Protein AF-A0A962T681-F1 (afdb_monomer_lite)

pLDDT: mean 79.04, std 15.55, range [34.88, 96.62]

Secondary structure (DSSP, 8-state):
------HHHHHHHHHHHH---HHHHHHHHT--HHHHHHHHTTSSPPPHHHHHHHHHHHHHHHH-TT-GGG---S--TT---TT---S-GGGS-----PPPSSPPPPHHHHHHTT-S--S-HHHHHHHHHHHT-SPPP---SPPSS-----S--HHHHSS--TTPPPHHHHHHHHHHH-TTS--EEEETT-TTTHHHHHHHHHT-EEEE--S-HHHHHHHHHHH----HHHHHHHHHHHHHHTHHHHHHHH----TTT---

Foldseek 3Di:
DDDPQALLRLLVVLCVLEVDDLCVVCVLLLHDSVVSVCCVVVVDGDFPSSSVSSVVSSVVCVVPSYDCVPSPRPDSLLAPPPPDDDDPLPPPPQDADDDDPDDDPDLQVCLVVVNQDPDPVPVVVVVVCVVAVDAAQFDPDDDPGQQDDDCDGPLNVVDDFPPDDALNSLLVVCCRGRVVLEDEAEDQDCQQQSNVVSCVSSVYHYDYHHDDSVSVNNNCVSNDDDDPSVVVNVVVNVCVVCVVVCCVPPDDADPPPRHD

Structure (mmCIF, N/CA/C/O backbone):
data_AF-A0A962T681-F1
#
_entry.id   AF-A0A962T681-F1
#
loop_
_atom_site.group_PDB
_atom_site.id
_atom_site.type_symbol
_atom_site.label_atom_id
_atom_site.label_alt_id
_atom_site.label_comp_id
_atom_site.label_asym_id
_atom_site.label_entity_id
_atom_site.label_seq_id
_atom_site.pdbx_PDB_ins_code
_atom_site.Cartn_x
_atom_site.Cartn_y
_atom_site.Cartn_z
_atom_site.occupancy
_atom_site.B_iso_or_equiv
_atom_site.auth_seq_id
_atom_site.auth_comp_id
_atom_site.auth_asym_id
_atom_site.auth_atom_id
_atom_site.pdbx_PDB_model_num
ATOM 1 N N . MET A 1 1 ? 11.492 30.199 -35.308 1.00 34.88 1 MET A N 1
ATOM 2 C CA . MET A 1 1 ? 12.082 30.360 -33.963 1.00 34.88 1 MET A CA 1
ATOM 3 C C . MET A 1 1 ? 11.037 29.884 -32.972 1.00 34.88 1 MET A C 1
ATOM 5 O O . MET A 1 1 ? 10.048 30.580 -32.798 1.00 34.88 1 MET A O 1
ATOM 9 N N . SER A 1 2 ? 11.166 28.664 -32.451 1.00 42.50 2 SER A N 1
ATOM 10 C CA . SER A 1 2 ? 10.231 28.121 -31.460 1.00 42.50 2 SER A CA 1
ATOM 11 C C . SER A 1 2 ? 10.386 28.904 -30.157 1.00 42.50 2 SER A C 1
ATOM 13 O O . SER A 1 2 ? 11.462 28.880 -29.560 1.00 42.50 2 SER A O 1
ATOM 15 N N . GLU A 1 3 ? 9.351 29.631 -29.738 1.00 51.19 3 GLU A N 1
ATOM 16 C CA . GLU A 1 3 ? 9.292 30.196 -28.388 1.00 51.19 3 GLU A CA 1
ATOM 17 C C . GLU A 1 3 ? 9.485 29.059 -27.375 1.00 51.19 3 GLU A C 1
ATOM 19 O O . GLU A 1 3 ? 8.751 28.070 -27.393 1.00 51.19 3 GLU A O 1
ATOM 24 N N . ILE A 1 4 ? 10.496 29.172 -26.510 1.00 55.56 4 ILE A N 1
ATOM 25 C CA . ILE A 1 4 ? 10.676 28.246 -25.390 1.00 55.56 4 ILE A CA 1
ATOM 26 C C . ILE A 1 4 ? 9.597 28.602 -24.368 1.00 55.56 4 ILE A C 1
ATOM 28 O O . ILE A 1 4 ? 9.756 29.528 -23.573 1.00 55.56 4 ILE A O 1
ATOM 32 N N . PHE A 1 5 ? 8.463 27.909 -24.427 1.00 71.44 5 PHE A N 1
ATOM 33 C CA . PHE A 1 5 ? 7.401 28.094 -23.448 1.00 71.44 5 PHE A CA 1
ATOM 34 C C . PHE A 1 5 ? 7.812 27.471 -22.112 1.00 71.44 5 PHE A C 1
ATOM 36 O O . PHE A 1 5 ? 8.221 26.314 -22.044 1.00 71.44 5 PHE A O 1
ATOM 43 N N . THR A 1 6 ? 7.692 28.236 -21.028 1.00 88.75 6 THR A N 1
ATOM 44 C CA . THR A 1 6 ? 7.867 27.699 -19.675 1.00 88.75 6 THR A CA 1
ATOM 45 C C . THR A 1 6 ? 6.706 26.753 -19.332 1.00 88.75 6 THR A C 1
ATOM 47 O O . THR A 1 6 ? 5.598 26.937 -19.851 1.00 88.75 6 THR A O 1
ATOM 50 N N . PRO A 1 7 ? 6.888 25.776 -18.420 1.00 88.12 7 PRO A N 1
ATOM 51 C CA . PRO A 1 7 ? 5.802 24.881 -18.011 1.00 88.12 7 PRO A CA 1
ATOM 52 C C . PRO A 1 7 ? 4.562 25.629 -17.491 1.00 88.12 7 PRO A C 1
ATOM 54 O O . PRO A 1 7 ? 3.433 25.259 -17.804 1.00 88.12 7 PRO A O 1
ATOM 57 N N . SER A 1 8 ? 4.762 26.734 -16.763 1.00 91.44 8 SER A N 1
ATOM 58 C CA . SER A 1 8 ? 3.689 27.639 -16.315 1.00 91.44 8 SER A CA 1
ATOM 59 C C . SER A 1 8 ? 2.887 28.224 -17.489 1.00 91.44 8 SER A C 1
ATOM 61 O O . SER A 1 8 ? 1.649 28.210 -17.479 1.00 91.44 8 SER A O 1
ATOM 63 N N . ALA A 1 9 ? 3.578 28.696 -18.533 1.00 90.19 9 ALA A N 1
ATOM 64 C CA . ALA A 1 9 ? 2.937 29.273 -19.708 1.00 90.19 9 ALA A CA 1
ATOM 65 C C . ALA A 1 9 ? 2.166 28.214 -20.514 1.00 90.19 9 ALA A C 1
ATOM 67 O O . ALA A 1 9 ? 1.035 28.474 -20.929 1.00 90.19 9 ALA A O 1
ATOM 68 N N . MET A 1 10 ? 2.725 27.007 -20.663 1.00 92.00 10 MET A N 1
ATOM 69 C CA . MET A 1 10 ? 2.043 25.876 -21.306 1.00 92.00 10 MET A CA 1
ATOM 70 C C . MET A 1 10 ? 0.755 25.496 -20.564 1.00 92.00 10 MET A C 1
ATOM 72 O O . MET A 1 10 ? -0.299 25.411 -21.188 1.00 92.00 10 MET A O 1
ATOM 76 N N . LEU A 1 11 ? 0.801 25.347 -19.233 1.00 91.44 11 LEU A N 1
ATOM 77 C CA . LEU A 1 11 ? -0.378 25.040 -18.405 1.00 91.44 11 LEU A CA 1
ATOM 78 C C . LEU A 1 11 ? -1.481 26.098 -18.559 1.00 91.44 11 LEU A C 1
ATOM 80 O O . LEU A 1 11 ? -2.653 25.767 -18.754 1.00 91.44 11 LEU A O 1
ATOM 84 N N . THR A 1 12 ? -1.096 27.376 -18.533 1.00 89.62 12 THR A N 1
ATOM 85 C CA . THR A 1 12 ? -2.030 28.499 -18.695 1.00 89.62 12 THR A CA 1
ATOM 86 C C . THR A 1 12 ? -2.692 28.475 -20.074 1.00 89.62 12 THR A C 1
ATOM 88 O O . THR A 1 12 ? -3.910 28.636 -20.179 1.00 89.62 12 THR A O 1
ATOM 91 N N . GLN A 1 13 ? -1.922 28.210 -21.134 1.00 88.88 13 GLN A N 1
ATOM 92 C CA . GLN A 1 13 ? -2.461 28.099 -22.489 1.00 88.88 13 GLN A CA 1
ATOM 93 C C . GLN A 1 13 ? -3.355 26.873 -22.683 1.00 88.88 13 GLN A C 1
ATOM 95 O O . GLN A 1 13 ? -4.405 26.997 -23.317 1.00 88.88 13 GLN A O 1
ATOM 100 N N . ILE A 1 14 ? -2.985 25.718 -22.119 1.00 87.69 14 ILE A N 1
ATOM 101 C CA . ILE A 1 14 ? -3.822 24.512 -22.135 1.00 87.69 14 ILE A CA 1
ATOM 102 C C . ILE A 1 14 ? -5.196 24.854 -21.561 1.00 87.69 14 ILE A C 1
ATOM 104 O O . ILE A 1 14 ? -6.208 24.621 -22.21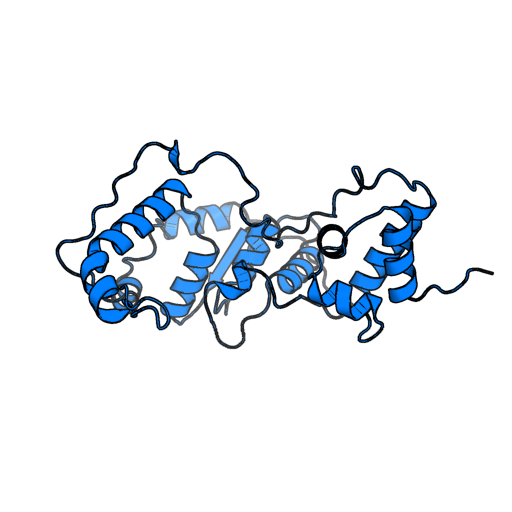9 1.00 87.69 14 ILE A O 1
ATOM 108 N N . ARG A 1 15 ? -5.268 25.478 -20.379 1.00 87.75 15 ARG A N 1
ATOM 109 C CA . ARG A 1 15 ? -6.556 25.839 -19.760 1.00 87.75 15 ARG A CA 1
ATOM 110 C C . ARG A 1 15 ? -7.331 26.883 -20.541 1.00 87.75 15 ARG A C 1
ATOM 112 O O . ARG A 1 15 ? -8.539 26.735 -20.683 1.00 87.75 15 ARG A O 1
ATOM 119 N N . ALA A 1 16 ? -6.658 27.909 -21.059 1.00 85.44 16 ALA A N 1
ATOM 120 C CA . ALA A 1 16 ? -7.309 28.953 -21.845 1.00 85.44 16 ALA A CA 1
ATOM 121 C C . ALA A 1 16 ? -7.971 28.391 -23.114 1.00 85.44 16 ALA A C 1
ATOM 123 O O . ALA A 1 16 ? -9.067 28.810 -23.475 1.00 85.44 16 ALA A O 1
ATOM 124 N N . ARG A 1 17 ? -7.332 27.414 -23.770 1.00 82.88 17 ARG A N 1
ATOM 125 C CA . ARG A 1 17 ? -7.843 26.789 -24.999 1.00 82.88 17 ARG A CA 1
ATOM 126 C C . ARG A 1 17 ? -8.920 25.738 -24.741 1.00 82.88 17 ARG A C 1
ATOM 128 O O . ARG A 1 17 ? -9.811 25.571 -25.563 1.00 82.88 17 ARG A O 1
ATOM 135 N N . THR A 1 18 ? -8.842 25.041 -23.612 1.00 79.25 18 THR A N 1
ATOM 136 C CA . THR A 1 18 ? -9.669 23.855 -23.326 1.00 79.25 18 THR A CA 1
ATOM 137 C C . THR A 1 18 ? -10.816 24.137 -22.359 1.00 79.25 18 THR A C 1
ATOM 139 O O . THR A 1 18 ? -11.743 23.340 -22.252 1.00 79.25 18 THR A O 1
ATOM 142 N N . GLY A 1 19 ? -10.754 25.254 -21.629 1.00 78.62 19 GLY A N 1
ATOM 143 C CA . GLY A 1 19 ? -11.704 25.606 -20.575 1.00 78.62 19 GLY A CA 1
ATOM 144 C C . GLY A 1 19 ? -11.565 24.771 -19.297 1.00 78.62 19 GLY A C 1
ATOM 145 O O . GLY A 1 19 ? -12.413 24.878 -18.412 1.00 78.62 19 GLY A O 1
ATOM 146 N N . LEU A 1 20 ? -10.526 23.937 -19.167 1.00 78.38 20 LEU A N 1
ATOM 147 C CA . LEU A 1 20 ? -10.371 23.058 -18.008 1.00 78.38 20 LEU A CA 1
ATOM 148 C C . LEU A 1 20 ? -10.148 23.834 -16.700 1.00 78.38 20 LEU A C 1
ATOM 150 O O . LEU A 1 20 ? -9.340 24.765 -16.602 1.00 78.38 20 LEU A O 1
ATOM 154 N N . ALA A 1 21 ? -10.816 23.375 -15.641 1.00 82.12 21 ALA A N 1
ATOM 155 C CA . ALA A 1 21 ? -10.477 23.749 -14.273 1.00 82.12 21 ALA A CA 1
ATOM 156 C C . ALA A 1 21 ? -9.125 23.135 -13.865 1.00 82.12 21 ALA A C 1
ATOM 158 O O . ALA A 1 21 ? -8.757 22.062 -14.344 1.00 82.12 21 ALA A O 1
ATOM 159 N N . GLN A 1 22 ? -8.416 23.761 -12.918 1.00 80.69 22 GLN A N 1
ATOM 160 C CA . GLN A 1 22 ? -7.135 23.242 -12.406 1.00 80.69 22 GLN A CA 1
ATOM 161 C C . GLN A 1 22 ? -7.247 21.802 -11.891 1.00 80.69 22 GLN A C 1
ATOM 163 O O . GLN A 1 22 ? -6.324 21.021 -12.069 1.00 80.69 22 GLN A O 1
ATOM 168 N N . ALA A 1 23 ? -8.380 21.432 -11.284 1.00 70.19 23 ALA A N 1
ATOM 169 C CA . ALA A 1 23 ? -8.614 20.070 -10.806 1.00 70.19 23 ALA A CA 1
ATOM 170 C C . ALA A 1 23 ? -8.686 19.047 -11.953 1.00 70.19 23 ALA A C 1
ATOM 172 O O . ALA A 1 23 ? -8.110 17.968 -11.851 1.00 70.19 23 ALA A O 1
ATOM 173 N N . ALA A 1 24 ? -9.340 19.400 -13.062 1.00 68.44 24 ALA A N 1
ATOM 174 C CA . ALA A 1 24 ? -9.430 18.536 -14.236 1.00 68.44 24 ALA A CA 1
ATOM 175 C C . ALA A 1 24 ? -8.085 18.443 -14.977 1.00 68.44 24 ALA A C 1
ATOM 177 O O . ALA A 1 24 ? -7.715 17.376 -15.453 1.00 68.44 24 ALA A O 1
ATOM 178 N N . LEU A 1 25 ? -7.315 19.534 -15.009 1.00 78.12 25 LEU A N 1
ATOM 179 C CA . LEU A 1 25 ? -5.950 19.523 -15.535 1.00 78.12 25 LEU A CA 1
ATOM 180 C C . LEU A 1 25 ? -4.999 18.692 -14.660 1.00 78.12 25 LEU A C 1
ATOM 182 O O . LEU A 1 25 ? -4.180 17.941 -15.178 1.00 78.12 25 LEU A O 1
ATOM 186 N N . ALA A 1 26 ? -5.138 18.792 -13.336 1.00 74.56 26 ALA A N 1
ATOM 187 C CA . ALA A 1 26 ? -4.394 17.972 -12.383 1.00 74.56 26 ALA A CA 1
ATOM 188 C C . ALA A 1 26 ? -4.663 16.486 -12.619 1.00 74.56 26 ALA A C 1
ATOM 190 O O . ALA A 1 26 ? -3.727 15.694 -12.677 1.00 74.56 26 ALA A O 1
ATOM 191 N N . TRP A 1 27 ? -5.932 16.133 -12.833 1.00 61.44 27 TRP A N 1
ATOM 192 C CA . TRP A 1 27 ? -6.335 14.786 -13.217 1.00 61.44 27 TRP A CA 1
ATOM 193 C C . TRP A 1 27 ? -5.691 14.349 -14.539 1.00 61.44 27 TRP A C 1
ATOM 195 O O . TRP A 1 27 ? -5.030 13.318 -14.579 1.00 61.44 27 TRP A O 1
ATOM 205 N N . ALA A 1 28 ? -5.777 15.171 -15.586 1.00 68.44 28 ALA A N 1
ATOM 206 C CA . ALA A 1 28 ? -5.235 14.830 -16.901 1.00 68.44 28 ALA A CA 1
ATOM 207 C C . ALA A 1 28 ? -3.700 14.653 -16.913 1.00 68.44 28 ALA A C 1
ATOM 209 O O . ALA A 1 28 ? -3.178 13.869 -17.703 1.00 68.44 28 ALA A O 1
ATOM 210 N N . LEU A 1 29 ? -2.975 15.353 -16.033 1.00 74.31 29 LEU A N 1
ATOM 211 C CA . LEU A 1 29 ? -1.512 15.267 -15.903 1.00 74.31 29 LEU A CA 1
ATOM 212 C C . LEU A 1 29 ? -1.037 14.271 -14.826 1.00 74.31 29 LEU A C 1
ATOM 214 O O . LEU A 1 29 ? 0.170 14.081 -14.651 1.00 74.31 29 LEU A O 1
ATOM 218 N N . GLY A 1 30 ? -1.951 13.627 -14.091 1.00 63.66 30 GLY A N 1
ATOM 219 C CA . GLY A 1 30 ? -1.603 12.744 -12.972 1.00 63.66 30 GLY A CA 1
ATOM 220 C C . GLY A 1 30 ? -0.861 13.478 -11.847 1.00 63.66 30 GLY A C 1
ATOM 221 O O . GLY A 1 30 ? 0.085 12.950 -11.263 1.00 63.66 30 GLY A O 1
ATOM 222 N N . ALA A 1 31 ? -1.250 14.723 -11.574 1.00 73.44 31 ALA A N 1
ATOM 223 C CA . ALA A 1 31 ? -0.669 15.586 -10.551 1.00 73.44 31 ALA A CA 1
ATOM 224 C C . ALA A 1 31 ? -1.714 15.972 -9.492 1.00 73.44 31 ALA A C 1
ATOM 226 O O . ALA A 1 31 ? -2.920 15.823 -9.680 1.00 73.44 31 ALA A O 1
ATOM 227 N N . SER A 1 32 ? -1.263 16.505 -8.352 1.00 72.62 32 SER A N 1
ATOM 228 C CA . SER A 1 32 ? -2.188 17.057 -7.355 1.00 72.62 32 SER A CA 1
ATOM 229 C C . SER A 1 32 ? -2.685 18.445 -7.775 1.00 72.62 32 SER A C 1
ATOM 231 O O . SER A 1 32 ? -1.951 19.208 -8.408 1.00 72.62 32 SER A O 1
ATOM 233 N N . PHE A 1 33 ? -3.896 18.821 -7.352 1.00 73.62 33 PHE A N 1
ATOM 234 C CA . PHE A 1 33 ? -4.418 20.184 -7.534 1.00 73.62 33 PHE A CA 1
ATOM 235 C C . PHE A 1 33 ? -3.434 21.253 -7.023 1.00 73.62 33 PHE A C 1
ATOM 237 O O . PHE A 1 33 ? -3.195 22.265 -7.681 1.00 73.62 33 PHE A O 1
ATOM 244 N N . VAL A 1 34 ? -2.815 20.997 -5.865 1.00 70.50 34 VAL A N 1
ATOM 245 C CA . VAL A 1 34 ? -1.833 21.901 -5.251 1.00 70.50 34 VAL A CA 1
ATOM 246 C C . VAL A 1 34 ? -0.592 22.049 -6.132 1.00 70.50 34 VAL A C 1
ATOM 248 O O . VAL A 1 34 ? -0.070 23.156 -6.254 1.00 70.50 34 VAL A O 1
ATOM 251 N N . SER A 1 35 ? -0.136 20.965 -6.766 1.00 79.62 35 SER A N 1
ATOM 252 C CA . SER A 1 35 ? 0.995 20.985 -7.699 1.00 79.62 35 SER A CA 1
ATOM 253 C C . SER A 1 35 ? 0.690 21.870 -8.907 1.00 79.62 35 SER A C 1
ATOM 255 O O . SER A 1 35 ? 1.434 22.816 -9.144 1.00 79.62 35 SER A O 1
ATOM 257 N N . ILE A 1 36 ? -0.448 21.659 -9.584 1.00 84.81 36 ILE A N 1
ATOM 258 C CA . ILE A 1 36 ? -0.881 22.497 -10.720 1.00 84.81 36 ILE A CA 1
ATOM 259 C C . ILE A 1 36 ? -0.974 23.972 -10.320 1.00 84.81 36 ILE A C 1
ATOM 261 O O . ILE A 1 36 ? -0.430 24.835 -11.001 1.00 84.81 36 ILE A O 1
ATOM 265 N N . SER A 1 37 ? -1.593 24.270 -9.174 1.00 84.38 37 SER A N 1
ATOM 266 C CA . SER A 1 37 ? -1.725 25.642 -8.671 1.00 84.38 37 SER A CA 1
ATOM 267 C C . SER A 1 37 ? -0.373 26.321 -8.405 1.00 84.38 37 SER A C 1
ATOM 269 O O . SER A 1 37 ? -0.237 27.536 -8.567 1.00 84.38 37 SER A O 1
ATOM 271 N N . ARG A 1 38 ? 0.641 25.571 -7.960 1.00 80.25 38 ARG A N 1
ATOM 272 C CA . ARG A 1 38 ? 1.993 26.104 -7.726 1.00 80.25 38 ARG A CA 1
ATOM 273 C C . ARG A 1 38 ? 2.779 26.266 -9.028 1.00 80.25 38 ARG A C 1
ATOM 275 O O . ARG A 1 38 ? 3.465 27.276 -9.163 1.00 80.25 38 ARG A O 1
ATOM 282 N N . TRP A 1 39 ? 2.642 25.326 -9.964 1.00 91.81 39 TRP A N 1
ATOM 283 C CA . TRP A 1 39 ? 3.289 25.368 -11.279 1.00 91.81 39 TRP A CA 1
ATOM 284 C C . TRP A 1 39 ? 2.744 26.500 -12.150 1.00 91.81 39 TRP A C 1
ATOM 286 O O . TRP A 1 39 ? 3.523 27.258 -12.716 1.00 91.81 39 TRP A O 1
ATOM 296 N N . GLU A 1 40 ? 1.423 26.695 -12.199 1.00 89.44 40 GLU A N 1
ATOM 297 C CA . GLU A 1 40 ? 0.817 27.814 -12.938 1.00 89.44 40 GLU A CA 1
ATOM 298 C C . GLU A 1 40 ? 1.299 29.168 -12.416 1.00 89.44 40 GLU A C 1
ATOM 300 O O . GLU A 1 40 ? 1.579 30.066 -13.203 1.00 89.44 40 GLU A O 1
ATOM 305 N N . ARG A 1 41 ? 1.474 29.303 -11.097 1.00 86.25 41 ARG A N 1
ATOM 306 C CA . ARG A 1 41 ? 2.004 30.525 -10.474 1.00 86.25 41 ARG A CA 1
ATOM 307 C C . ARG A 1 41 ? 3.524 30.683 -10.594 1.00 86.25 41 ARG A C 1
ATOM 309 O O . ARG A 1 41 ? 4.044 31.679 -10.103 1.00 86.25 41 ARG A O 1
ATOM 316 N N . GLY A 1 42 ? 4.232 29.709 -11.170 1.00 85.06 42 GLY A N 1
ATOM 317 C CA . GLY A 1 42 ? 5.694 29.728 -11.286 1.00 85.06 42 GLY A CA 1
ATOM 318 C C . GLY A 1 42 ? 6.427 29.695 -9.940 1.00 85.06 42 GLY A C 1
ATOM 319 O O . GLY A 1 42 ? 7.564 30.138 -9.850 1.00 85.06 42 GLY A O 1
ATOM 320 N N . VAL A 1 43 ? 5.777 29.213 -8.873 1.00 80.81 43 VAL A N 1
ATOM 321 C CA . VAL A 1 43 ? 6.371 29.154 -7.520 1.00 80.81 43 VAL A CA 1
ATOM 322 C C . VAL A 1 43 ? 7.380 28.010 -7.408 1.00 80.81 43 VAL A C 1
ATOM 324 O O . VAL A 1 43 ? 8.326 28.082 -6.631 1.00 80.81 43 VAL A O 1
ATOM 327 N N . ILE A 1 44 ? 7.145 26.929 -8.148 1.00 80.88 44 ILE A N 1
ATOM 328 C CA . ILE A 1 44 ? 8.018 25.762 -8.236 1.00 80.88 44 ILE A CA 1
ATOM 329 C C . ILE A 1 44 ? 7.921 25.202 -9.651 1.00 80.88 44 ILE A C 1
ATOM 331 O O . ILE A 1 44 ? 6.836 25.229 -10.236 1.00 80.88 44 ILE A O 1
ATOM 335 N N . ASP A 1 45 ? 9.018 24.663 -10.170 1.00 81.44 45 ASP A N 1
ATOM 336 C CA . ASP A 1 45 ? 9.003 23.984 -11.462 1.00 81.44 45 ASP A CA 1
ATOM 337 C C . ASP A 1 45 ? 8.571 22.511 -11.317 1.00 81.44 45 ASP A C 1
ATOM 339 O O . ASP A 1 45 ? 8.875 21.863 -10.307 1.00 81.44 45 ASP A O 1
ATOM 343 N N . PRO A 1 46 ? 7.837 21.951 -12.298 1.00 84.00 46 PRO A N 1
ATOM 344 C CA . PRO A 1 46 ? 7.543 20.521 -12.341 1.00 84.00 46 PRO A CA 1
ATOM 345 C C . PRO A 1 46 ? 8.823 19.691 -12.526 1.00 84.00 46 PRO A C 1
ATOM 347 O O . PRO A 1 46 ? 9.818 20.183 -13.058 1.00 84.00 46 PRO A O 1
ATOM 350 N N . SER A 1 47 ? 8.787 18.409 -12.147 1.00 78.38 47 SER A N 1
ATOM 351 C CA . SER A 1 47 ? 9.878 17.471 -12.451 1.00 78.38 47 SER A CA 1
ATOM 352 C C . SER A 1 47 ? 10.027 17.255 -13.965 1.00 78.38 47 SER A C 1
ATOM 354 O O . SER A 1 47 ? 9.052 17.465 -14.687 1.00 78.38 47 SER A O 1
ATOM 356 N N . PRO A 1 48 ? 11.188 16.795 -14.474 1.00 77.19 48 PRO A N 1
ATOM 357 C CA . PRO A 1 48 ? 11.403 16.597 -15.914 1.00 77.19 48 PRO A CA 1
ATOM 358 C C . PRO A 1 48 ? 10.316 15.750 -16.593 1.00 77.19 48 PRO A C 1
ATOM 360 O O . PRO A 1 48 ? 9.810 16.112 -17.650 1.00 77.19 48 PRO A O 1
ATOM 363 N N . ILE A 1 49 ? 9.866 14.681 -15.927 1.00 67.81 49 ILE A N 1
ATOM 364 C CA . ILE A 1 49 ? 8.767 13.822 -16.398 1.00 67.81 49 ILE A CA 1
ATOM 365 C C . ILE A 1 49 ? 7.454 14.611 -16.511 1.00 67.81 49 ILE A C 1
ATOM 367 O O . ILE A 1 49 ? 6.708 14.469 -17.477 1.00 67.81 49 ILE A O 1
ATOM 371 N N . GLN A 1 50 ? 7.154 15.454 -15.522 1.00 79.62 50 GLN A N 1
ATOM 372 C CA . GLN A 1 50 ? 5.956 16.292 -15.535 1.00 79.62 50 GLN A CA 1
ATOM 373 C C . GLN A 1 50 ? 6.050 17.405 -16.583 1.00 79.62 50 GLN A C 1
ATOM 375 O O .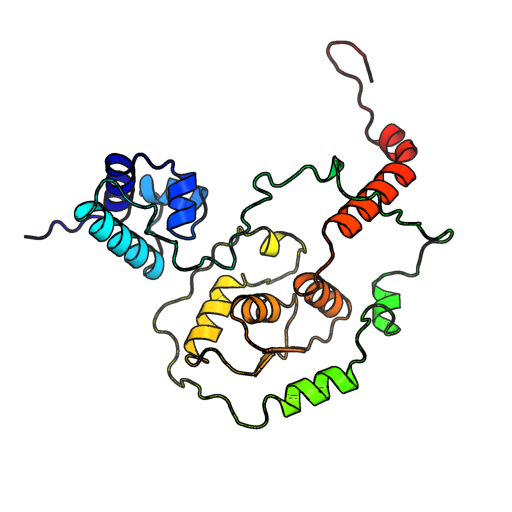 GLN A 1 50 ? 5.051 17.709 -17.226 1.00 79.62 50 GLN A O 1
ATOM 380 N N . GLN A 1 51 ? 7.236 17.973 -16.809 1.00 83.75 51 GLN A N 1
ATOM 381 C CA . GLN A 1 51 ? 7.463 18.938 -17.886 1.00 83.75 51 GLN A CA 1
ATOM 382 C C . GLN A 1 51 ? 7.196 18.308 -19.256 1.00 83.75 51 GLN A C 1
ATOM 384 O O . GLN A 1 51 ? 6.500 18.910 -20.069 1.00 83.75 51 GLN A O 1
ATOM 389 N N . GLU A 1 52 ? 7.653 17.074 -19.478 1.00 79.06 52 GLU A N 1
ATOM 390 C CA . GLU A 1 52 ? 7.401 16.353 -20.727 1.00 79.06 52 GLU A CA 1
ATOM 391 C C . GLU A 1 52 ? 5.911 16.029 -20.919 1.00 79.06 52 GLU A C 1
ATOM 393 O O . GLU A 1 52 ? 5.358 16.263 -21.992 1.00 79.06 52 GLU A O 1
ATOM 398 N N . LYS A 1 53 ? 5.204 15.601 -19.861 1.00 78.19 53 LYS A N 1
ATOM 399 C CA . LYS A 1 53 ? 3.739 15.409 -19.905 1.00 78.19 53 LYS A CA 1
ATOM 400 C C . LYS A 1 53 ? 2.991 16.699 -20.253 1.00 78.19 53 LYS A C 1
ATOM 402 O O . LYS A 1 53 ? 2.058 16.672 -21.055 1.00 78.19 53 LYS A O 1
ATOM 407 N N . ILE A 1 54 ? 3.399 17.824 -19.661 1.00 88.06 54 ILE A N 1
ATOM 408 C CA . ILE A 1 54 ? 2.829 19.147 -19.946 1.00 88.06 54 ILE A CA 1
ATOM 409 C C . ILE A 1 54 ? 3.093 19.539 -21.403 1.00 88.06 54 ILE A C 1
ATOM 411 O O . ILE A 1 54 ? 2.170 20.005 -22.069 1.00 88.06 54 ILE A O 1
ATOM 415 N N . ARG A 1 55 ? 4.312 19.311 -21.912 1.00 87.38 55 ARG A N 1
ATOM 416 C CA . ARG A 1 55 ? 4.693 19.596 -23.303 1.00 87.38 55 ARG A CA 1
ATOM 417 C C . ARG A 1 55 ? 3.844 18.800 -24.293 1.00 87.38 55 ARG A C 1
ATOM 419 O O . ARG A 1 55 ? 3.244 19.395 -25.182 1.00 87.38 55 ARG A O 1
ATOM 426 N N . LEU A 1 56 ? 3.725 17.487 -24.096 1.00 81.88 56 LEU A N 1
ATOM 427 C CA . LEU A 1 56 ? 2.924 16.610 -24.959 1.00 81.88 56 LEU A CA 1
ATOM 428 C C . LEU A 1 56 ? 1.441 17.005 -24.964 1.00 81.88 56 LEU A C 1
ATOM 430 O O . LEU A 1 56 ? 0.811 17.059 -26.019 1.00 81.88 56 LEU A O 1
ATOM 434 N N . MET A 1 57 ? 0.877 17.332 -23.797 1.00 83.56 57 MET A N 1
ATOM 435 C CA . MET A 1 57 ? -0.501 17.821 -23.707 1.00 83.56 57 MET A CA 1
ATOM 436 C C . MET A 1 57 ? -0.673 19.181 -24.394 1.00 83.56 57 MET A C 1
ATOM 438 O O . MET A 1 57 ? -1.686 19.411 -25.051 1.00 83.56 57 MET A O 1
ATOM 442 N N . TYR A 1 58 ? 0.300 20.084 -24.253 1.00 87.44 58 TYR A N 1
ATOM 443 C CA . TYR A 1 58 ? 0.286 21.391 -24.906 1.00 87.44 58 TYR A CA 1
ATOM 444 C C . TYR A 1 58 ? 0.290 21.255 -26.432 1.00 87.44 58 TYR A C 1
ATOM 446 O O . TYR A 1 58 ? -0.561 21.851 -27.090 1.00 87.44 58 TYR A O 1
ATOM 454 N N . GLU A 1 59 ? 1.181 20.430 -26.982 1.00 85.44 59 GLU A N 1
ATOM 455 C CA . GLU A 1 59 ? 1.261 20.148 -28.422 1.00 85.44 59 GLU A CA 1
ATOM 456 C C . GLU A 1 59 ? -0.042 19.542 -28.948 1.00 85.44 59 GLU A C 1
ATOM 458 O O . GLU A 1 59 ? -0.618 20.051 -29.909 1.00 85.44 59 GLU A O 1
ATOM 463 N N . TYR A 1 60 ? -0.595 18.556 -28.239 1.00 81.12 60 TYR A N 1
ATOM 464 C CA . TYR A 1 60 ? -1.886 17.962 -28.583 1.00 81.12 60 TYR A CA 1
ATOM 465 C C . TYR A 1 60 ? -3.029 18.996 -28.612 1.00 81.12 60 TYR A C 1
ATOM 467 O O . TYR A 1 60 ? -3.859 19.014 -29.524 1.00 81.12 60 TYR A O 1
ATOM 475 N N . VAL A 1 61 ? -3.077 19.901 -27.630 1.00 81.56 61 VAL A N 1
ATOM 476 C CA . VAL A 1 61 ? -4.102 20.957 -27.552 1.00 81.56 61 VAL A CA 1
ATOM 477 C C . VAL A 1 61 ? -3.920 22.024 -28.641 1.00 81.56 61 VAL A C 1
ATOM 479 O O . VAL A 1 61 ? -4.913 22.615 -29.075 1.00 81.56 61 VAL A O 1
ATOM 482 N N . LEU A 1 62 ? -2.690 22.278 -29.103 1.00 81.44 62 LEU A N 1
ATOM 483 C CA . LEU A 1 62 ? -2.441 23.150 -30.255 1.00 81.44 62 LEU A CA 1
ATOM 484 C C . LEU A 1 62 ? -3.010 22.554 -31.547 1.00 81.44 62 LEU A C 1
ATOM 486 O O . LEU A 1 62 ? -3.593 23.293 -32.341 1.00 81.44 62 LEU A O 1
ATOM 490 N N . GLU A 1 63 ? -2.881 21.242 -31.731 1.00 77.62 63 GLU A N 1
ATOM 491 C CA . GLU A 1 63 ? -3.356 20.530 -32.922 1.00 77.62 63 GLU A CA 1
ATOM 492 C C . GLU A 1 63 ? -4.870 20.260 -32.901 1.00 77.62 63 GLU A C 1
ATOM 494 O O . GLU A 1 63 ? -5.504 20.203 -33.953 1.00 77.62 63 GLU A O 1
ATOM 499 N N . SER A 1 64 ? -5.483 20.116 -31.720 1.00 69.62 64 SER A N 1
ATOM 500 C CA . SER A 1 64 ? -6.909 19.786 -31.563 1.00 69.62 64 SER A CA 1
ATOM 501 C C . SER A 1 64 ? -7.572 20.527 -30.386 1.00 69.62 64 SER A C 1
ATOM 503 O O . SER A 1 64 ? -7.837 19.943 -29.331 1.00 69.62 64 SER A O 1
ATOM 505 N N . PRO A 1 65 ? -7.945 21.813 -30.555 1.00 58.00 65 PRO A N 1
ATOM 506 C CA . PRO A 1 65 ? -8.357 22.691 -29.452 1.00 58.00 65 PRO A CA 1
ATOM 507 C C . PRO A 1 65 ? -9.699 22.348 -28.775 1.00 58.00 65 PRO A C 1
ATOM 509 O O . PRO A 1 65 ? -10.048 22.981 -27.784 1.00 58.00 65 PRO A O 1
ATOM 512 N N . LYS A 1 66 ? -10.475 21.372 -29.274 1.00 55.22 66 LYS A N 1
ATOM 513 C CA . LYS A 1 66 ? -11.827 21.051 -28.762 1.00 55.22 66 LYS A CA 1
ATOM 514 C C . LYS A 1 66 ? -12.007 19.631 -28.202 1.00 55.22 66 LYS A C 1
ATOM 516 O O . LYS A 1 66 ? -13.133 19.271 -27.871 1.00 55.22 66 LYS A O 1
ATOM 521 N N . GLY A 1 67 ? -10.952 18.821 -28.069 1.00 52.75 67 GLY A N 1
ATOM 522 C CA . GLY A 1 67 ? -11.120 17.392 -27.764 1.00 52.75 67 GLY A CA 1
ATOM 523 C C . GLY A 1 67 ? -10.056 16.763 -26.867 1.00 52.75 67 GLY A C 1
ATOM 524 O O . GLY A 1 67 ? -9.295 15.922 -27.330 1.00 52.75 67 GLY A O 1
ATOM 525 N N . LEU A 1 68 ? -10.056 17.072 -25.565 1.00 54.44 68 LEU A N 1
ATOM 526 C CA . LEU A 1 68 ? -9.337 16.256 -24.563 1.00 54.44 68 LEU A CA 1
ATOM 527 C C . LEU A 1 68 ? -10.095 14.981 -24.167 1.00 54.44 68 LEU A C 1
ATOM 529 O O . LEU A 1 68 ? -9.542 14.156 -23.454 1.00 54.44 68 LEU A O 1
ATOM 533 N N . ALA A 1 69 ? -11.325 14.766 -24.651 1.00 49.78 69 ALA A N 1
ATOM 534 C CA . ALA A 1 69 ? -12.072 13.530 -24.385 1.00 49.78 69 ALA A CA 1
ATOM 535 C C . ALA A 1 69 ? -11.346 12.261 -24.892 1.00 49.78 69 ALA A C 1
ATOM 537 O O . ALA A 1 69 ? -11.613 11.169 -24.398 1.00 49.78 69 ALA A O 1
ATOM 538 N N . GLN A 1 70 ? -10.420 12.408 -25.851 1.00 44.97 70 GLN A N 1
ATOM 539 C CA . GLN A 1 70 ? -9.523 11.341 -26.315 1.00 44.97 70 GLN A CA 1
ATOM 540 C C . GLN A 1 70 ? -8.135 11.366 -25.670 1.00 44.97 70 GLN A C 1
ATOM 542 O O . GLN A 1 70 ? -7.419 10.372 -25.764 1.00 44.97 70 GLN A O 1
ATOM 547 N N . PHE A 1 71 ? -7.776 12.437 -24.956 1.00 46.94 71 PHE A N 1
ATOM 548 C CA . PHE A 1 71 ? -6.626 12.428 -24.058 1.00 46.94 71 PHE A CA 1
ATOM 549 C C . PHE A 1 71 ? -7.050 11.664 -22.800 1.00 46.94 71 PHE A C 1
ATOM 551 O O . PHE A 1 71 ? -7.247 12.224 -21.720 1.00 46.94 71 PHE A O 1
ATOM 558 N N . LYS A 1 72 ? -7.257 10.351 -22.961 1.00 42.09 72 LYS A N 1
ATOM 559 C CA . LYS A 1 72 ? -7.171 9.430 -21.837 1.00 42.09 72 LYS A CA 1
ATOM 560 C C . LYS A 1 72 ? -5.838 9.760 -21.193 1.00 42.09 72 LYS A C 1
ATOM 562 O O . LYS A 1 72 ? -4.810 9.674 -21.867 1.00 42.09 72 LYS A O 1
ATOM 567 N N . SER A 1 73 ? -5.861 10.207 -19.937 1.00 42.00 73 SER A N 1
ATOM 568 C CA . SER A 1 73 ? -4.640 10.201 -19.145 1.00 42.00 73 SER A CA 1
ATOM 569 C C . SER A 1 73 ? -3.986 8.853 -19.413 1.00 42.00 73 SER A C 1
ATOM 571 O O . SER A 1 73 ? -4.671 7.834 -19.292 1.00 42.00 73 SER A O 1
ATOM 573 N N . LEU A 1 74 ? -2.711 8.845 -19.809 1.00 41.03 74 LEU A N 1
ATOM 574 C CA . LEU A 1 74 ? -1.865 7.683 -19.553 1.00 41.03 74 LEU A CA 1
ATOM 575 C C . LEU A 1 74 ? -2.233 7.238 -18.145 1.00 41.03 74 LEU A C 1
ATOM 577 O O . LEU A 1 74 ? -2.130 8.077 -17.243 1.00 41.03 74 LEU A O 1
ATOM 581 N N . ASP A 1 75 ? -2.809 6.037 -18.023 1.00 41.59 75 ASP A N 1
ATOM 582 C CA . ASP A 1 75 ? -3.460 5.564 -16.808 1.00 41.59 75 ASP A CA 1
ATOM 583 C C . ASP A 1 75 ? -2.655 6.054 -15.603 1.00 41.59 75 ASP A C 1
ATOM 585 O O . ASP A 1 75 ? -1.439 5.852 -15.530 1.00 41.59 75 ASP A O 1
ATOM 589 N N . SER A 1 76 ? -3.299 6.816 -14.718 1.00 50.44 76 SER A N 1
ATOM 590 C CA . SER A 1 76 ? -2.713 7.225 -13.445 1.00 50.44 76 SER A CA 1
ATOM 591 C C . SER A 1 76 ? -3.220 6.228 -12.414 1.00 50.44 76 SER A C 1
ATOM 593 O O . SER A 1 76 ? -4.164 6.527 -11.679 1.00 50.44 76 SER A O 1
ATOM 595 N N . PRO A 1 77 ? -2.673 5.000 -12.369 1.00 52.78 77 PRO A N 1
ATOM 596 C CA . PRO A 1 77 ? -3.302 3.905 -11.644 1.00 52.78 77 PRO A CA 1
ATOM 597 C C . PRO A 1 77 ? -3.253 4.083 -10.120 1.00 52.78 77 PRO A C 1
ATOM 599 O O . PRO A 1 77 ? -3.895 3.346 -9.384 1.00 52.78 77 PRO A O 1
ATOM 602 N N . PHE A 1 78 ? -2.515 5.084 -9.633 1.00 49.06 78 PHE A N 1
ATOM 603 C CA . PHE A 1 78 ? -2.453 5.449 -8.218 1.00 49.06 78 PHE A CA 1
ATOM 604 C C . PHE A 1 78 ? -3.423 6.569 -7.831 1.00 49.06 78 PHE A C 1
ATOM 606 O O . PHE A 1 78 ? -3.459 6.983 -6.668 1.00 49.06 78 PHE A O 1
ATOM 613 N N . GLN A 1 79 ? -4.176 7.114 -8.787 1.00 48.62 79 GLN A N 1
ATOM 614 C CA . GLN A 1 79 ? -5.139 8.164 -8.514 1.00 48.62 79 GLN A CA 1
ATOM 615 C C . GLN A 1 79 ? -6.472 7.546 -8.104 1.00 48.62 79 GLN A C 1
ATOM 617 O O . GLN A 1 79 ? -7.193 6.973 -8.913 1.00 48.62 79 GLN A O 1
ATOM 622 N N . SER A 1 80 ? -6.831 7.715 -6.834 1.00 45.00 80 SER A N 1
ATOM 623 C CA . SER A 1 80 ? -8.197 7.457 -6.392 1.00 45.00 80 SER A CA 1
ATOM 624 C C . SER A 1 80 ? -9.124 8.468 -7.072 1.00 45.00 80 SER A C 1
ATOM 626 O O . SER A 1 80 ? -9.078 9.668 -6.785 1.00 45.00 80 SER A O 1
ATOM 628 N N . SER A 1 81 ? -9.974 7.994 -7.982 1.00 39.72 81 SER A N 1
ATOM 629 C CA . SER A 1 81 ? -11.192 8.700 -8.365 1.00 39.72 81 SER A CA 1
ATOM 630 C C . SER A 1 81 ? -12.150 8.588 -7.183 1.00 39.72 81 SER A C 1
ATOM 632 O O . SER A 1 81 ? -13.007 7.703 -7.169 1.00 39.72 81 SER A O 1
ATOM 634 N N . GLY A 1 82 ? -11.931 9.394 -6.136 1.00 42.06 82 GLY A N 1
ATOM 635 C CA . GLY A 1 82 ? -12.776 9.384 -4.939 1.00 42.06 82 GLY A CA 1
ATOM 636 C C . GLY A 1 82 ? -14.243 9.271 -5.348 1.00 42.06 82 GLY A C 1
ATOM 637 O O . GLY A 1 82 ? -14.629 9.967 -6.283 1.00 42.06 82 GLY A O 1
ATOM 638 N N . LEU A 1 83 ? -14.980 8.339 -4.724 1.00 36.69 83 LEU A N 1
ATOM 639 C CA . LEU A 1 83 ? -16.310 7.839 -5.116 1.00 36.69 83 LEU A CA 1
ATOM 640 C C . LEU A 1 83 ? -17.146 8.874 -5.887 1.00 36.69 83 LEU A C 1
ATOM 642 O O . LEU A 1 83 ? -17.961 9.613 -5.332 1.00 36.69 83 LEU A O 1
ATOM 646 N N . SER A 1 84 ? -16.936 8.928 -7.200 1.00 37.34 84 SER A N 1
ATOM 647 C CA . SER A 1 84 ? -17.731 9.746 -8.098 1.00 37.34 84 SER A CA 1
ATOM 648 C C . SER A 1 84 ? -19.016 8.977 -8.331 1.00 37.34 84 SER A C 1
ATOM 650 O O . SER A 1 84 ? -19.057 8.108 -9.195 1.00 37.34 84 SER A O 1
ATOM 652 N N . ARG A 1 85 ? -20.031 9.284 -7.513 1.00 43.28 85 ARG A N 1
ATOM 653 C CA . ARG A 1 85 ? -21.461 9.010 -7.733 1.00 43.28 85 ARG A CA 1
ATOM 654 C C . ARG A 1 85 ? -21.743 7.814 -8.658 1.00 43.28 85 ARG A C 1
ATOM 656 O O . ARG A 1 85 ? -22.038 8.001 -9.835 1.00 43.28 85 ARG A O 1
ATOM 663 N N . GLN A 1 86 ? -21.739 6.610 -8.099 1.00 39.53 86 GLN A N 1
ATOM 664 C CA . GLN A 1 86 ? -22.472 5.459 -8.631 1.00 39.53 86 GLN A CA 1
ATOM 665 C C . GLN A 1 86 ? -23.056 4.652 -7.471 1.00 39.53 86 GLN A C 1
ATOM 667 O O . GLN A 1 86 ? -22.513 4.742 -6.370 1.00 39.53 86 GLN A O 1
ATOM 672 N N . PRO A 1 87 ? -24.151 3.916 -7.743 1.00 42.41 87 PRO A N 1
ATOM 673 C CA . PRO A 1 87 ? -25.494 4.209 -7.240 1.00 42.41 87 PRO A CA 1
ATOM 674 C C . PRO A 1 87 ? -25.557 4.173 -5.709 1.00 42.41 87 PRO A C 1
ATOM 676 O O . PRO A 1 87 ? -24.664 3.643 -5.058 1.00 42.41 87 PRO A O 1
ATOM 679 N N . SER A 1 88 ? -26.598 4.769 -5.129 1.00 44.66 88 SER A N 1
ATOM 680 C CA . SER A 1 88 ? -26.875 4.753 -3.690 1.00 44.66 88 SER A CA 1
ATOM 681 C C . SER A 1 88 ? -26.427 3.438 -3.045 1.00 44.66 88 SER A C 1
ATOM 683 O O . SER A 1 88 ? -27.072 2.410 -3.213 1.00 44.66 88 SER A O 1
ATOM 685 N N . LEU A 1 89 ? -25.370 3.488 -2.224 1.00 45.53 89 LEU A N 1
ATOM 686 C CA . LEU A 1 89 ? -25.083 2.447 -1.225 1.00 45.53 89 LEU A CA 1
ATOM 687 C C . LEU A 1 89 ? -26.320 2.156 -0.344 1.00 45.53 89 LEU A C 1
ATOM 689 O O . LEU A 1 89 ? -26.377 1.129 0.316 1.00 45.53 89 LEU A O 1
ATOM 693 N N . PHE A 1 90 ? -27.317 3.046 -0.377 1.00 47.69 90 PHE A N 1
ATOM 694 C CA . PHE A 1 90 ? -28.637 2.913 0.230 1.00 47.69 90 PHE A CA 1
ATOM 695 C C . PHE A 1 90 ? -29.575 1.883 -0.434 1.00 47.69 90 PHE A C 1
ATOM 697 O O . PHE A 1 90 ? -30.549 1.510 0.210 1.00 47.69 90 PHE A O 1
ATOM 704 N N . ASP A 1 91 ? -29.302 1.413 -1.661 1.00 48.25 91 ASP A N 1
ATOM 705 C CA . ASP A 1 91 ? -30.117 0.391 -2.356 1.00 48.25 91 ASP A CA 1
ATOM 706 C C . ASP A 1 91 ? -29.441 -0.994 -2.406 1.00 48.25 91 ASP A C 1
ATOM 708 O O . ASP A 1 91 ? -29.998 -1.950 -2.951 1.00 48.25 91 ASP A O 1
ATOM 712 N N . ALA A 1 92 ? -28.230 -1.126 -1.851 1.00 53.84 92 ALA A N 1
ATOM 713 C CA . ALA A 1 92 ? -27.564 -2.417 -1.721 1.00 53.84 92 ALA A CA 1
ATOM 714 C C . ALA A 1 92 ? -28.274 -3.276 -0.654 1.00 53.84 92 ALA A C 1
ATOM 716 O O . ALA A 1 92 ? -28.745 -2.731 0.348 1.00 53.84 92 ALA A O 1
ATOM 717 N N . PRO A 1 93 ? -28.35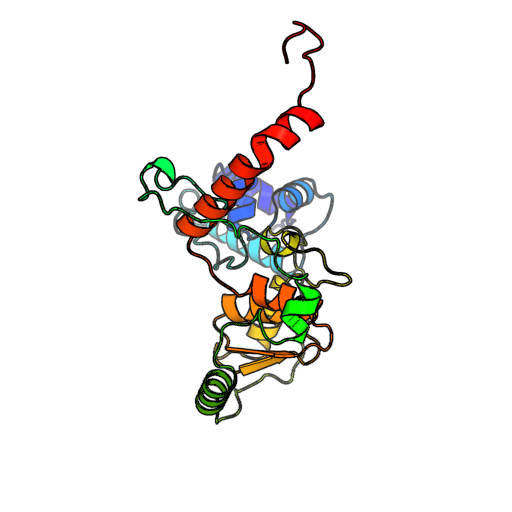4 -4.612 -0.827 1.00 56.19 93 PRO A N 1
ATOM 718 C CA . PRO A 1 93 ? -28.911 -5.491 0.196 1.00 56.19 93 PRO A CA 1
ATOM 719 C C . PRO A 1 93 ? -28.208 -5.241 1.534 1.00 56.19 93 PRO A C 1
ATOM 721 O O . PRO A 1 93 ? -26.979 -5.190 1.595 1.00 56.19 93 PRO A O 1
ATOM 724 N N . SER A 1 94 ? -28.994 -5.066 2.599 1.00 66.38 94 SER A N 1
ATOM 725 C CA . SER A 1 94 ? -28.480 -4.817 3.943 1.00 66.38 94 SER A CA 1
ATOM 726 C C . SER A 1 94 ? -27.720 -6.048 4.428 1.00 66.38 94 SER A C 1
ATOM 728 O O . SER A 1 94 ? -28.324 -7.020 4.885 1.00 66.38 94 SER A O 1
ATOM 730 N N . VAL A 1 95 ? -26.397 -6.032 4.296 1.00 80.06 95 VAL A N 1
ATOM 731 C CA . VAL A 1 95 ? -25.558 -7.040 4.934 1.00 80.06 95 VAL A CA 1
ATOM 732 C C . VAL A 1 95 ? -25.442 -6.675 6.403 1.00 80.06 95 VAL A C 1
ATOM 734 O O . VAL A 1 95 ? -25.058 -5.559 6.740 1.00 80.06 95 VAL A O 1
ATOM 737 N N . GLU A 1 96 ? -25.794 -7.603 7.283 1.00 82.06 96 GLU A N 1
ATOM 738 C CA . GLU A 1 96 ? -25.660 -7.401 8.719 1.00 82.06 96 GLU A CA 1
ATOM 739 C C . GLU A 1 96 ? -24.294 -7.913 9.183 1.00 82.06 96 GLU A C 1
ATOM 741 O O . GLU A 1 96 ? -23.913 -9.054 8.917 1.00 82.06 96 GLU A O 1
ATOM 746 N N . VAL A 1 97 ? -23.539 -7.055 9.870 1.00 89.00 97 VAL A N 1
ATOM 747 C CA . VAL A 1 97 ? -22.253 -7.411 10.475 1.00 89.00 97 VAL A CA 1
ATOM 748 C C . VAL A 1 97 ? -22.436 -7.466 11.986 1.00 89.00 97 VAL A C 1
ATOM 750 O O . VAL A 1 97 ? -22.626 -6.441 12.639 1.00 89.00 97 VAL A O 1
ATOM 753 N N . ALA A 1 98 ? -22.361 -8.673 12.546 1.00 88.94 98 ALA A N 1
ATOM 754 C CA . ALA A 1 98 ? -22.421 -8.878 13.986 1.00 88.94 98 ALA A CA 1
ATOM 755 C C . ALA A 1 98 ? -21.049 -8.628 14.629 1.00 88.94 98 ALA A C 1
ATOM 757 O O . ALA A 1 98 ? -20.035 -9.198 14.219 1.00 88.94 98 ALA A O 1
ATOM 758 N N . LEU A 1 99 ? -21.022 -7.790 15.667 1.00 90.12 99 LEU A N 1
ATOM 759 C CA . LEU A 1 99 ? -19.846 -7.635 16.520 1.00 90.12 99 LEU A CA 1
ATOM 760 C C . LEU A 1 99 ? -19.758 -8.810 17.499 1.00 90.12 99 LEU A C 1
ATOM 762 O O . LEU A 1 99 ? -20.773 -9.354 17.931 1.00 90.12 99 LEU A O 1
ATOM 766 N N . THR A 1 100 ? -18.539 -9.190 17.873 1.00 90.44 100 THR A N 1
ATOM 767 C CA . THR A 1 100 ? -18.328 -10.233 18.878 1.00 90.44 100 THR A CA 1
ATOM 768 C C . THR A 1 100 ? -18.797 -9.761 20.254 1.00 90.44 100 THR A C 1
ATOM 770 O O . THR A 1 100 ? -18.582 -8.608 20.627 1.00 90.44 100 THR A O 1
ATOM 773 N N . GLU A 1 101 ? -19.391 -10.662 21.041 1.00 89.19 101 GLU A N 1
ATOM 774 C CA . GLU A 1 101 ? -19.849 -10.349 22.407 1.00 89.19 101 GLU A CA 1
ATOM 775 C C . GLU A 1 101 ? -18.697 -9.929 23.327 1.00 89.19 101 GLU A C 1
ATOM 777 O O . GLU A 1 101 ? -18.856 -9.087 24.210 1.00 89.19 101 GLU A O 1
ATOM 782 N N . THR A 1 102 ? -17.517 -10.510 23.103 1.00 90.75 102 THR A N 1
ATOM 783 C CA . THR A 1 102 ? -16.288 -10.174 23.819 1.00 90.75 102 THR A CA 1
ATOM 784 C C . THR A 1 102 ? -15.261 -9.579 22.857 1.00 90.75 102 THR A C 1
ATOM 786 O O . THR A 1 102 ? -15.177 -10.012 21.701 1.00 90.75 102 THR A O 1
ATOM 789 N N . PRO A 1 103 ? -14.468 -8.582 23.292 1.00 87.94 103 PRO A N 1
ATOM 790 C CA . PRO A 1 103 ? -13.386 -8.054 22.476 1.00 87.94 103 PRO A CA 1
ATOM 791 C C . PRO A 1 103 ? -12.390 -9.153 22.107 1.00 87.94 103 PRO A C 1
ATOM 793 O O . PRO A 1 103 ? -11.958 -9.936 22.954 1.00 87.94 103 PRO A O 1
ATOM 796 N N . LEU A 1 104 ? -11.992 -9.180 20.837 1.00 87.94 104 LEU A N 1
ATOM 797 C CA . LEU A 1 104 ? -10.903 -10.041 20.393 1.00 87.94 104 LEU A CA 1
ATOM 798 C C . LEU A 1 104 ? -9.576 -9.604 21.030 1.00 87.94 104 LEU A C 1
ATOM 800 O O . LEU A 1 104 ? -9.401 -8.450 21.429 1.00 87.94 104 LEU A O 1
ATOM 804 N N . SER A 1 105 ? -8.607 -10.523 21.069 1.00 89.12 105 SER A N 1
ATOM 805 C CA . SER A 1 105 ? -7.234 -10.174 21.435 1.00 89.12 105 SER A CA 1
ATOM 806 C C . SER A 1 105 ? -6.657 -9.124 20.480 1.00 89.12 105 SER A C 1
ATOM 808 O O . SER A 1 105 ? -7.126 -8.949 19.349 1.00 89.12 105 SER A O 1
ATOM 810 N N . SER A 1 106 ? -5.633 -8.403 20.945 1.00 88.19 106 SER A N 1
ATOM 811 C CA . SER A 1 106 ? -5.014 -7.327 20.168 1.00 88.19 106 SER A CA 1
ATOM 812 C C . SER A 1 106 ? -4.555 -7.817 18.792 1.00 88.19 106 SER A C 1
ATOM 814 O O . SER A 1 106 ? -4.178 -8.979 18.624 1.00 88.19 106 SER A O 1
ATOM 816 N N . ILE A 1 107 ? -4.546 -6.916 17.803 1.00 85.75 107 ILE A N 1
ATOM 817 C CA . ILE A 1 107 ? -4.065 -7.228 16.446 1.00 85.75 107 ILE A CA 1
ATOM 818 C C . ILE A 1 107 ? -2.664 -7.847 16.509 1.00 85.75 107 ILE A C 1
ATOM 820 O O . ILE A 1 107 ? -2.435 -8.879 15.891 1.00 85.75 107 ILE A O 1
ATOM 824 N N . PHE A 1 108 ? -1.773 -7.303 17.344 1.00 84.81 108 PHE A N 1
ATOM 825 C CA . PHE A 1 108 ? -0.438 -7.857 17.580 1.00 84.81 108 PHE A CA 1
ATOM 826 C C . PHE A 1 108 ? -0.474 -9.323 18.010 1.00 84.81 108 PHE A C 1
ATOM 828 O O . PHE A 1 108 ? 0.175 -10.167 17.395 1.00 84.81 108 PHE A O 1
ATOM 835 N N . GLN A 1 109 ? -1.264 -9.645 19.035 1.00 86.25 109 GLN A N 1
ATOM 836 C CA . GLN A 1 109 ? -1.345 -11.008 19.541 1.00 86.25 109 GLN A CA 1
ATOM 837 C C . GLN A 1 109 ? -1.994 -11.951 18.528 1.00 86.25 109 GLN A C 1
ATOM 839 O O . GLN A 1 109 ? -1.630 -13.121 18.448 1.00 86.25 109 GLN A O 1
ATOM 844 N N . ARG A 1 110 ? -2.932 -11.462 17.719 1.00 87.00 110 ARG A N 1
ATOM 845 C CA . ARG A 1 110 ? -3.512 -12.248 16.628 1.00 87.00 110 ARG A CA 1
ATOM 846 C C . ARG A 1 110 ? -2.495 -12.497 15.512 1.00 87.00 110 ARG A C 1
ATOM 848 O O . ARG A 1 110 ? -2.420 -13.631 15.048 1.00 87.00 110 ARG A O 1
ATOM 855 N N . CYS A 1 111 ? -1.699 -11.498 15.121 1.00 83.88 111 CYS A N 1
ATOM 856 C CA . CYS A 1 111 ? -0.634 -11.654 14.126 1.00 83.88 111 CYS A CA 1
ATOM 857 C C . CYS A 1 111 ? 0.402 -12.684 14.588 1.00 83.88 111 CYS A C 1
ATOM 859 O O . CYS A 1 111 ? 0.731 -13.593 13.836 1.00 83.88 111 CYS A O 1
ATOM 861 N N . MET A 1 112 ? 0.848 -12.593 15.846 1.00 81.00 112 MET A N 1
ATOM 862 C CA . MET A 1 112 ? 1.817 -13.532 16.430 1.00 81.00 112 MET A CA 1
ATOM 863 C C . MET A 1 112 ? 1.312 -14.978 16.483 1.00 81.00 112 MET A C 1
ATOM 865 O O . MET A 1 112 ? 2.113 -15.901 16.486 1.00 81.00 112 MET A O 1
ATOM 869 N N . ASN A 1 113 ? -0.006 -15.179 16.533 1.00 82.44 113 ASN A N 1
ATOM 870 C CA . ASN A 1 113 ? -0.625 -16.504 16.569 1.00 82.44 113 ASN A CA 1
ATOM 871 C C . ASN A 1 113 ? -1.115 -16.975 15.188 1.00 82.44 113 ASN A C 1
ATOM 873 O O . ASN A 1 113 ? -1.915 -17.906 15.130 1.00 82.44 113 ASN A O 1
ATOM 877 N N . HIS A 1 114 ? -0.704 -16.316 14.096 1.00 71.88 114 HIS A N 1
ATOM 878 C CA . HIS A 1 114 ? -1.137 -16.618 12.724 1.00 71.88 114 HIS A CA 1
ATOM 879 C C . HIS A 1 114 ? -2.669 -16.567 12.524 1.00 71.88 114 HIS A C 1
ATOM 881 O O . HIS A 1 114 ? -3.227 -17.291 11.710 1.00 71.88 114 HIS A O 1
ATOM 887 N N . ARG A 1 115 ? -3.381 -15.701 13.267 1.00 67.50 115 ARG A N 1
ATOM 888 C CA . ARG A 1 115 ? -4.861 -15.572 13.241 1.00 67.50 115 ARG A CA 1
ATOM 889 C C . ARG A 1 115 ? -5.373 -14.330 12.502 1.00 67.50 115 ARG A C 1
ATOM 891 O O . ARG A 1 115 ? -6.470 -13.840 12.794 1.00 67.50 115 ARG A O 1
ATOM 898 N N . VAL A 1 116 ? -4.544 -13.745 11.643 1.00 71.38 116 VAL A N 1
ATOM 899 C CA . VAL A 1 116 ? -4.859 -12.500 10.913 1.00 71.38 116 VAL A CA 1
ATOM 900 C C . VAL A 1 116 ? -4.782 -12.697 9.409 1.00 71.38 116 VAL A C 1
ATOM 902 O O . VAL A 1 116 ? -5.627 -12.178 8.687 1.00 71.38 116 VAL A O 1
ATOM 905 N N . PHE A 1 117 ? -3.814 -13.482 8.951 1.00 71.69 117 PHE A N 1
ATOM 906 C CA . PHE A 1 117 ? -3.662 -13.824 7.547 1.00 71.69 117 PHE A CA 1
ATOM 907 C C . PHE A 1 117 ? -4.502 -15.077 7.273 1.00 71.69 117 PHE A C 1
ATOM 909 O O . PHE A 1 117 ? -4.308 -16.105 7.914 1.00 71.69 117 PHE A O 1
ATOM 916 N N . HIS A 1 118 ? -5.492 -14.958 6.387 1.00 58.25 118 HIS A N 1
ATOM 917 C CA . HIS A 1 118 ? -6.477 -16.011 6.095 1.00 58.25 118 HIS A CA 1
ATOM 918 C C . HIS A 1 118 ? -6.112 -16.868 4.872 1.00 58.25 118 HIS A C 1
ATOM 920 O O . HIS A 1 118 ? -6.936 -17.649 4.402 1.00 58.25 118 HIS A O 1
ATOM 926 N N . LEU A 1 119 ? -4.898 -16.721 4.340 1.00 59.44 119 LEU A N 1
ATOM 927 C CA . LEU A 1 119 ? -4.442 -17.479 3.180 1.00 59.44 119 LEU A CA 1
ATOM 928 C C . LEU A 1 119 ? -3.822 -18.804 3.623 1.00 59.44 119 LEU A C 1
ATOM 930 O O . LEU A 1 119 ? -3.062 -18.846 4.590 1.00 59.44 119 LEU A O 1
ATOM 934 N N . ASN A 1 120 ? -4.112 -19.870 2.878 1.00 60.59 120 ASN A N 1
ATOM 935 C CA . ASN A 1 120 ? -3.311 -21.090 2.900 1.00 60.59 120 ASN A CA 1
ATOM 936 C C . ASN A 1 120 ? -1.947 -20.724 2.283 1.00 60.59 120 ASN A C 1
ATOM 938 O O . ASN A 1 120 ? -1.784 -20.688 1.060 1.00 60.59 120 ASN A O 1
ATOM 942 N N . THR A 1 121 ? -1.005 -20.300 3.129 1.00 63.03 121 THR A N 1
ATOM 943 C CA . THR A 1 121 ? 0.223 -19.609 2.701 1.00 63.03 121 THR A CA 1
ATOM 944 C C . THR A 1 121 ? 1.109 -20.477 1.819 1.00 63.03 121 THR A C 1
ATOM 946 O O . THR A 1 121 ? 1.714 -19.967 0.878 1.00 63.03 121 THR A O 1
ATOM 949 N N . ASP A 1 122 ? 1.139 -21.781 2.084 1.00 66.75 122 ASP A N 1
ATOM 950 C CA . ASP A 1 122 ? 2.074 -22.704 1.441 1.00 66.75 122 ASP A CA 1
ATOM 951 C C . ASP A 1 122 ? 1.645 -23.036 0.007 1.00 66.75 122 ASP A C 1
ATOM 953 O O . ASP A 1 122 ? 2.464 -22.982 -0.908 1.00 66.75 122 ASP A O 1
ATOM 957 N N . GLU A 1 123 ? 0.349 -23.279 -0.218 1.00 71.06 123 GLU A N 1
ATOM 958 C CA . GLU A 1 123 ? -0.208 -23.486 -1.565 1.00 71.06 123 GLU A CA 1
ATOM 959 C C . GLU A 1 123 ? -0.074 -22.218 -2.419 1.00 71.06 123 GLU A C 1
ATOM 961 O O . GLU A 1 123 ? 0.293 -22.286 -3.591 1.00 71.06 123 GLU A O 1
ATOM 966 N N . THR A 1 124 ? -0.302 -21.045 -1.818 1.00 79.94 124 THR A N 1
ATOM 967 C CA . THR A 1 124 ? -0.205 -19.758 -2.522 1.00 79.94 124 THR A CA 1
ATOM 968 C C . THR A 1 124 ? 1.233 -19.463 -2.952 1.00 79.94 124 THR A C 1
ATOM 970 O O . THR A 1 124 ? 1.464 -19.095 -4.102 1.00 79.94 124 THR A O 1
ATOM 973 N N . LEU A 1 125 ? 2.213 -19.649 -2.057 1.00 85.25 125 LEU A N 1
ATOM 974 C CA . LEU A 1 125 ? 3.625 -19.437 -2.381 1.00 85.25 125 LEU A CA 1
ATOM 975 C C . LEU A 1 125 ? 4.120 -20.448 -3.420 1.00 85.25 125 LEU A C 1
ATOM 977 O O . LEU A 1 125 ? 4.848 -20.071 -4.335 1.00 85.25 125 LEU A O 1
ATOM 981 N N . HIS A 1 126 ? 3.720 -21.713 -3.297 1.00 87.81 126 HIS A N 1
ATOM 982 C CA . HIS A 1 126 ? 4.086 -22.746 -4.257 1.00 87.81 126 HIS A CA 1
ATOM 983 C C . HIS A 1 126 ? 3.591 -22.403 -5.667 1.00 87.81 126 HIS A C 1
ATOM 985 O O . HIS A 1 126 ? 4.410 -22.325 -6.579 1.00 87.81 126 HIS A O 1
ATOM 991 N N . HIS A 1 127 ? 2.299 -22.097 -5.830 1.00 87.75 127 HIS A N 1
ATOM 992 C CA . HIS A 1 127 ? 1.738 -21.706 -7.127 1.00 87.75 127 HIS A CA 1
ATOM 993 C C . HIS A 1 127 ? 2.404 -20.449 -7.698 1.00 87.75 127 HIS A C 1
ATOM 995 O O . HIS A 1 127 ? 2.643 -20.372 -8.901 1.00 87.75 127 HIS A O 1
ATOM 1001 N N . LEU A 1 128 ? 2.736 -19.476 -6.842 1.00 89.50 128 LEU A N 1
ATOM 1002 C CA . LEU A 1 128 ? 3.441 -18.266 -7.259 1.00 89.50 128 LEU A CA 1
ATOM 1003 C C . LEU A 1 128 ? 4.827 -18.598 -7.824 1.00 89.50 128 LEU A C 1
ATOM 1005 O O . LEU A 1 128 ? 5.189 -18.132 -8.898 1.00 89.50 128 LEU A O 1
ATOM 1009 N N . LEU A 1 129 ? 5.605 -19.432 -7.132 1.00 91.62 129 LEU A N 1
ATOM 1010 C CA . LEU A 1 129 ? 6.933 -19.832 -7.603 1.00 91.62 129 LEU A CA 1
ATOM 1011 C C . LEU A 1 129 ? 6.860 -20.708 -8.863 1.00 91.62 129 LEU A C 1
ATOM 1013 O O . LEU A 1 129 ? 7.704 -20.571 -9.747 1.00 91.62 129 LEU A O 1
ATOM 1017 N N . GLU A 1 130 ? 5.845 -21.564 -8.988 1.00 92.94 130 GLU A N 1
ATOM 1018 C CA . GLU A 1 130 ? 5.609 -22.357 -10.201 1.00 92.94 130 GLU A CA 1
ATOM 1019 C C . GLU A 1 130 ? 5.222 -21.498 -11.413 1.00 92.94 130 GLU A C 1
ATOM 1021 O O . GLU A 1 130 ? 5.632 -21.795 -12.537 1.00 92.94 130 GLU A O 1
ATOM 1026 N N . ALA A 1 131 ? 4.491 -20.399 -11.204 1.00 90.94 131 ALA A N 1
ATOM 1027 C CA . ALA A 1 131 ? 4.179 -19.440 -12.262 1.00 90.94 131 ALA A CA 1
ATOM 1028 C C . ALA A 1 131 ? 5.425 -18.680 -12.766 1.00 90.94 131 ALA A C 1
ATOM 1030 O O . ALA A 1 131 ? 5.436 -18.203 -13.901 1.00 90.94 131 ALA A O 1
ATOM 1031 N N . HIS A 1 132 ? 6.493 -18.616 -11.959 1.00 93.06 132 HIS A N 1
ATOM 1032 C CA . HIS A 1 132 ? 7.716 -17.843 -12.219 1.00 93.06 132 HIS A CA 1
ATOM 1033 C C . HIS A 1 132 ? 8.988 -18.709 -12.207 1.00 93.06 132 HIS A C 1
ATOM 1035 O O . HIS A 1 132 ? 9.999 -18.359 -11.601 1.00 93.06 132 HIS A O 1
ATOM 1041 N N . THR A 1 133 ? 8.967 -19.850 -12.903 1.00 94.00 133 THR A N 1
ATOM 1042 C CA . THR A 1 133 ? 10.130 -20.766 -12.993 1.00 94.00 133 THR A CA 1
ATOM 1043 C C . THR A 1 133 ? 11.298 -20.238 -13.828 1.00 94.00 133 THR A C 1
ATOM 1045 O O . THR A 1 133 ? 12.426 -20.717 -13.693 1.00 94.00 133 THR A O 1
ATOM 1048 N N . LEU A 1 134 ? 11.048 -19.262 -14.700 1.00 92.12 134 LEU A N 1
ATOM 1049 C CA . LEU A 1 134 ? 12.064 -18.615 -15.523 1.00 92.12 134 LEU A CA 1
ATOM 1050 C C . LEU A 1 134 ? 12.351 -17.219 -14.980 1.00 92.12 134 LEU A C 1
ATOM 1052 O O . LEU A 1 134 ? 11.432 -16.475 -14.648 1.00 92.12 134 LEU A O 1
ATOM 1056 N N . ALA A 1 135 ? 13.630 -16.847 -14.943 1.00 90.69 135 ALA A N 1
ATOM 1057 C CA . ALA A 1 135 ? 14.019 -15.493 -14.577 1.00 90.69 135 ALA A CA 1
ATOM 1058 C C . ALA A 1 135 ? 13.396 -14.478 -15.551 1.00 90.69 135 ALA A C 1
ATOM 1060 O O . ALA A 1 135 ? 13.512 -14.625 -16.772 1.00 90.69 135 ALA A O 1
ATOM 1061 N N . ALA A 1 136 ? 12.751 -13.447 -15.002 1.00 91.38 136 ALA A N 1
ATOM 1062 C CA . ALA A 1 136 ? 12.256 -12.329 -15.793 1.00 91.38 136 ALA A CA 1
ATOM 1063 C C . ALA A 1 136 ? 13.427 -11.605 -16.474 1.00 91.38 136 ALA A C 1
ATOM 1065 O O . ALA A 1 136 ? 14.535 -11.537 -15.937 1.00 91.38 136 ALA A O 1
ATOM 1066 N N . LYS A 1 137 ? 13.185 -11.050 -17.664 1.00 91.50 137 LYS A N 1
ATOM 1067 C CA . LYS A 1 137 ? 14.177 -10.205 -18.331 1.00 91.50 137 LYS A CA 1
ATOM 1068 C C . LYS A 1 137 ? 14.244 -8.861 -17.622 1.00 91.50 137 LYS A C 1
ATOM 1070 O O . LYS A 1 137 ? 13.221 -8.197 -17.470 1.00 91.50 137 LYS A O 1
ATOM 1075 N N . THR A 1 138 ? 15.450 -8.464 -17.233 1.00 92.75 138 THR A N 1
ATOM 1076 C CA . THR A 1 138 ? 15.694 -7.214 -16.517 1.00 92.75 138 THR A CA 1
ATOM 1077 C C . THR A 1 138 ? 16.635 -6.285 -17.274 1.00 92.75 138 THR A C 1
ATOM 1079 O O . THR A 1 138 ? 17.309 -6.676 -18.231 1.00 92.75 138 THR A O 1
ATOM 1082 N N . VAL A 1 139 ? 16.659 -5.025 -16.842 1.00 91.81 139 VAL A N 1
ATOM 1083 C CA . VAL A 1 139 ? 17.573 -3.991 -17.338 1.00 91.81 139 VAL A CA 1
ATOM 1084 C C . VAL A 1 139 ? 18.641 -3.716 -16.277 1.00 91.81 139 VAL A C 1
ATOM 1086 O O . VAL A 1 139 ? 18.313 -3.466 -15.127 1.00 91.81 139 VAL A O 1
ATOM 1089 N N . GLU A 1 140 ? 19.920 -3.733 -16.651 1.00 90.88 140 GLU A N 1
ATOM 1090 C CA . GLU A 1 140 ? 21.043 -3.472 -15.721 1.00 90.88 140 GLU A CA 1
ATOM 1091 C C . GLU A 1 140 ? 21.301 -1.973 -15.491 1.00 90.88 140 GLU A C 1
ATOM 1093 O O . GLU A 1 140 ? 21.902 -1.557 -14.502 1.00 90.88 140 GLU A O 1
ATOM 1098 N N . VAL A 1 141 ? 20.872 -1.135 -16.436 1.00 91.69 141 VAL A N 1
ATOM 1099 C CA . VAL A 1 141 ? 21.125 0.308 -16.408 1.00 91.69 141 VAL A CA 1
ATOM 1100 C C . VAL A 1 141 ? 20.148 0.977 -15.449 1.00 91.69 141 VAL A C 1
ATOM 1102 O O . VAL A 1 141 ? 18.941 0.796 -15.578 1.00 91.69 141 VAL A O 1
ATOM 1105 N N . ALA A 1 142 ? 20.654 1.778 -14.514 1.00 87.44 142 ALA A N 1
ATOM 1106 C CA . ALA A 1 142 ? 19.814 2.546 -13.600 1.00 87.44 142 ALA A CA 1
ATOM 1107 C C . ALA A 1 142 ? 19.064 3.689 -14.325 1.00 87.44 142 ALA A C 1
ATOM 1109 O O . ALA A 1 142 ? 19.584 4.235 -15.301 1.00 87.44 142 ALA A O 1
ATOM 1110 N N . PRO A 1 143 ? 17.878 4.109 -13.844 1.00 83.88 143 PRO A N 1
ATOM 1111 C CA . PRO A 1 143 ? 17.169 5.261 -14.400 1.00 83.88 143 PRO A CA 1
ATOM 1112 C C . PRO A 1 143 ? 17.997 6.552 -14.301 1.00 83.88 143 PRO A C 1
ATOM 1114 O O . PRO A 1 143 ? 18.536 6.871 -13.242 1.00 83.88 143 PRO A O 1
ATOM 1117 N N . GLU A 1 144 ? 18.055 7.330 -15.384 1.00 72.19 144 GLU A N 1
ATOM 1118 C CA . GLU A 1 144 ? 18.870 8.557 -15.465 1.00 72.19 144 GLU A CA 1
ATOM 1119 C C . GLU A 1 144 ? 18.300 9.747 -14.673 1.00 72.19 144 GLU A C 1
ATOM 1121 O O . GLU A 1 144 ? 19.022 10.687 -14.343 1.00 72.19 144 GLU A O 1
ATOM 1126 N N . SER A 1 145 ? 17.001 9.731 -14.359 1.00 67.62 145 SER A N 1
ATOM 1127 C CA . SER A 1 145 ? 16.330 10.811 -13.630 1.00 67.62 145 SER A CA 1
ATOM 1128 C C . SER A 1 145 ? 15.725 10.309 -12.323 1.00 67.62 145 SER A C 1
ATOM 1130 O O . SER A 1 145 ? 15.311 9.160 -12.207 1.00 67.62 145 SER A O 1
ATOM 1132 N N . GLY A 1 146 ? 15.685 11.176 -11.308 1.00 58.59 146 GLY A N 1
ATOM 1133 C CA . GLY A 1 146 ? 15.032 10.857 -10.043 1.00 58.59 146 GLY A CA 1
ATOM 1134 C C . GLY A 1 146 ? 13.522 10.709 -10.228 1.00 58.59 146 GLY A C 1
ATOM 1135 O O . GLY A 1 146 ? 12.870 11.592 -10.786 1.00 58.59 146 GLY A O 1
ATOM 1136 N N . MET A 1 147 ? 12.961 9.611 -9.726 1.00 62.38 147 MET A N 1
ATOM 1137 C CA . MET A 1 147 ? 11.520 9.364 -9.752 1.00 62.38 147 MET A CA 1
ATOM 1138 C C . MET A 1 147 ? 10.828 10.297 -8.746 1.00 62.38 147 MET A C 1
ATOM 1140 O O . MET A 1 147 ? 11.117 10.264 -7.547 1.00 62.38 147 MET A O 1
ATOM 1144 N N . SER A 1 148 ? 9.933 11.172 -9.216 1.00 49.16 148 SER A N 1
ATOM 1145 C CA . SER A 1 148 ? 9.214 12.116 -8.351 1.00 49.16 148 SER A CA 1
ATOM 1146 C C . SER A 1 148 ? 7.783 11.643 -8.119 1.00 49.16 148 SER A C 1
ATOM 1148 O O . SER A 1 148 ? 6.943 11.728 -9.014 1.00 49.16 148 SER A O 1
ATOM 1150 N N . ALA A 1 149 ? 7.474 11.220 -6.899 1.00 58.00 149 ALA A N 1
ATOM 1151 C CA . ALA A 1 149 ? 6.122 10.850 -6.511 1.00 58.00 149 ALA A CA 1
ATOM 1152 C C . ALA A 1 149 ? 5.513 11.895 -5.567 1.00 58.00 149 ALA A C 1
ATOM 1154 O O . ALA A 1 149 ? 6.113 12.286 -4.561 1.00 58.00 149 ALA A O 1
ATOM 1155 N N . GLY A 1 150 ? 4.303 12.359 -5.884 1.00 53.06 150 GLY A N 1
ATOM 1156 C CA . GLY A 1 150 ? 3.540 13.222 -4.986 1.00 53.06 150 GLY A CA 1
ATOM 1157 C C . GLY A 1 150 ? 3.093 12.448 -3.745 1.00 53.06 150 GLY A C 1
ATOM 1158 O O . GLY A 1 150 ? 2.486 11.390 -3.864 1.00 53.06 150 GLY A O 1
ATOM 1159 N N . LYS A 1 151 ? 3.337 12.994 -2.549 1.00 51.81 151 LYS A N 1
ATOM 1160 C CA . LYS A 1 151 ? 2.992 12.364 -1.257 1.00 51.81 151 LYS A CA 1
ATOM 1161 C C . LYS A 1 151 ? 1.488 12.344 -0.922 1.00 51.81 151 LYS A C 1
ATOM 1163 O O . LYS A 1 151 ? 1.134 11.965 0.181 1.00 51.81 151 LYS A O 1
ATOM 1168 N N . ASN A 1 152 ? 0.609 12.742 -1.842 1.00 52.94 152 ASN A N 1
ATOM 1169 C CA . ASN A 1 152 ? -0.800 13.031 -1.548 1.00 52.94 152 ASN A CA 1
ATOM 1170 C C . ASN A 1 152 ? -1.735 12.091 -2.320 1.00 52.94 152 ASN A C 1
ATOM 1172 O O . ASN A 1 152 ? -2.480 12.534 -3.195 1.00 52.94 152 ASN A O 1
ATOM 1176 N N . THR A 1 153 ? -1.675 10.792 -2.034 1.00 62.31 153 THR A N 1
ATOM 1177 C CA . THR A 1 153 ? -2.695 9.845 -2.514 1.00 62.31 153 THR A CA 1
ATOM 1178 C C . THR A 1 153 ? -3.398 9.228 -1.318 1.00 62.31 153 THR A C 1
ATOM 1180 O O . THR A 1 153 ? -2.744 8.917 -0.330 1.00 62.31 153 THR A O 1
ATOM 1183 N N . TYR A 1 154 ? -4.717 9.028 -1.401 1.00 63.75 154 TYR A N 1
ATOM 1184 C CA . TYR A 1 154 ? -5.502 8.456 -0.297 1.00 63.75 154 TYR A CA 1
ATOM 1185 C C . TYR A 1 154 ? -4.953 7.101 0.173 1.00 63.75 154 TYR A C 1
ATOM 1187 O O . TYR A 1 154 ? -4.900 6.841 1.372 1.00 63.75 154 TYR A O 1
ATOM 1195 N N . THR A 1 155 ? -4.451 6.278 -0.754 1.00 65.94 155 THR A N 1
ATOM 1196 C CA . THR A 1 155 ? -3.751 5.026 -0.438 1.00 65.94 155 THR A CA 1
ATOM 1197 C C . THR A 1 155 ? -2.466 5.279 0.350 1.00 65.94 155 THR A C 1
ATOM 1199 O O . THR A 1 155 ? -2.177 4.574 1.306 1.00 65.94 155 THR A O 1
ATOM 1202 N N . TYR A 1 156 ? -1.700 6.321 0.027 1.00 65.94 156 TYR A N 1
ATOM 1203 C CA . TYR A 1 156 ? -0.546 6.692 0.840 1.00 65.94 156 TYR A CA 1
ATOM 1204 C C . TYR A 1 156 ? -0.941 7.212 2.228 1.00 65.94 156 TYR A C 1
ATOM 1206 O O . TYR A 1 156 ? -0.153 7.061 3.142 1.00 65.94 156 TYR A O 1
ATOM 1214 N N . ASP A 1 157 ? -2.132 7.748 2.469 1.00 72.19 157 ASP A N 1
ATOM 1215 C CA . ASP A 1 157 ? -2.469 8.304 3.792 1.00 72.19 157 ASP A CA 1
ATOM 1216 C C . ASP A 1 157 ? -3.233 7.337 4.718 1.00 72.19 157 ASP A C 1
ATOM 1218 O O . ASP A 1 157 ? -3.327 7.594 5.916 1.00 72.19 157 ASP A O 1
ATOM 1222 N N . ALA A 1 158 ? -3.727 6.197 4.216 1.00 75.81 158 ALA A N 1
ATOM 1223 C CA . ALA A 1 158 ? -4.620 5.313 4.981 1.00 75.81 158 ALA A CA 1
ATOM 1224 C C . ALA A 1 158 ? -3.989 4.691 6.248 1.00 75.81 158 ALA A C 1
ATOM 1226 O O . ALA A 1 158 ? -4.648 4.597 7.284 1.00 75.81 158 ALA A O 1
ATOM 1227 N N . HIS A 1 159 ? -2.711 4.299 6.197 1.00 83.12 159 HIS A N 1
ATOM 1228 C CA . HIS A 1 159 ? -1.971 3.789 7.360 1.00 83.12 159 HIS A CA 1
ATOM 1229 C C . HIS A 1 159 ? -0.633 4.505 7.523 1.00 83.12 159 HIS A C 1
ATOM 1231 O O . HIS A 1 159 ? 0.264 4.360 6.690 1.00 83.12 159 HIS A O 1
ATOM 1237 N N . THR A 1 160 ? -0.464 5.270 8.600 1.00 81.75 160 THR A N 1
ATOM 1238 C CA . THR A 1 160 ? 0.803 5.952 8.900 1.00 81.75 160 THR A CA 1
ATOM 1239 C C . THR A 1 160 ? 1.919 4.942 9.164 1.00 81.75 160 THR A C 1
ATOM 1241 O O . THR A 1 160 ? 1.740 3.990 9.918 1.00 81.75 160 THR A O 1
ATOM 1244 N N . TYR A 1 161 ? 3.088 5.171 8.568 1.00 82.38 161 TYR A N 1
ATOM 1245 C CA . TYR A 1 161 ? 4.290 4.374 8.797 1.00 82.38 161 TYR A CA 1
ATOM 1246 C C . TYR A 1 161 ? 5.523 5.266 8.640 1.00 82.38 161 TYR A C 1
ATOM 1248 O O . TYR A 1 161 ? 5.551 6.139 7.763 1.00 82.38 161 TYR A O 1
ATOM 1256 N N . HIS A 1 162 ? 6.526 5.086 9.499 1.00 80.62 162 HIS A N 1
ATOM 1257 C CA . HIS A 1 162 ? 7.768 5.849 9.397 1.00 80.62 162 HIS A CA 1
ATOM 1258 C C . HIS A 1 162 ? 8.505 5.488 8.106 1.00 80.62 162 HIS A C 1
ATOM 1260 O O . HIS A 1 162 ? 8.429 4.357 7.645 1.00 80.62 162 HIS A O 1
ATOM 1266 N N . THR A 1 163 ? 9.172 6.476 7.500 1.00 79.25 163 THR A N 1
ATOM 1267 C CA . THR A 1 163 ? 9.974 6.303 6.271 1.00 79.25 163 THR A CA 1
ATOM 1268 C C . THR A 1 163 ? 9.221 5.696 5.079 1.00 79.25 163 THR A C 1
ATOM 1270 O O . THR A 1 163 ? 9.840 5.147 4.174 1.00 79.25 163 THR A O 1
ATOM 1273 N N . LYS A 1 164 ? 7.887 5.809 5.048 1.00 82.62 164 LYS A N 1
ATOM 1274 C CA . LYS A 1 164 ? 7.071 5.293 3.950 1.00 82.62 164 LYS A CA 1
ATOM 1275 C C . LYS A 1 164 ? 7.392 5.994 2.631 1.00 82.62 164 LYS A C 1
ATOM 1277 O O . LYS A 1 164 ? 7.366 7.221 2.548 1.00 82.62 164 LYS A O 1
ATOM 1282 N N . VAL A 1 165 ? 7.666 5.208 1.596 1.00 83.19 165 VAL A N 1
ATOM 1283 C CA . VAL A 1 165 ? 7.945 5.708 0.246 1.00 83.19 165 VAL A CA 1
ATOM 1284 C C . VAL A 1 165 ? 6.651 5.684 -0.574 1.00 83.19 165 VAL A C 1
ATOM 1286 O O . VAL A 1 165 ? 5.924 4.694 -0.510 1.00 83.19 165 VAL A O 1
ATOM 1289 N N . PRO A 1 166 ? 6.309 6.749 -1.320 1.00 83.94 166 PRO A N 1
ATOM 1290 C CA . PRO A 1 166 ? 5.128 6.729 -2.174 1.00 83.94 166 PRO A CA 1
ATOM 1291 C C . PRO A 1 166 ? 5.229 5.649 -3.270 1.00 83.94 166 PRO A C 1
ATOM 1293 O O . PRO A 1 166 ? 6.261 5.562 -3.942 1.00 83.94 166 PRO A O 1
ATOM 1296 N N . PRO A 1 167 ? 4.170 4.851 -3.499 1.00 87.62 167 PRO A N 1
ATOM 1297 C CA . PRO A 1 167 ? 4.228 3.690 -4.389 1.00 87.62 167 PRO A CA 1
ATOM 1298 C C . PRO A 1 167 ? 4.394 4.064 -5.868 1.00 87.62 167 PRO A C 1
ATOM 1300 O O . PRO A 1 167 ? 4.847 3.244 -6.657 1.00 87.62 167 PRO A O 1
ATOM 1303 N N . GLN A 1 168 ? 4.096 5.307 -6.259 1.00 83.50 168 GLN A N 1
ATOM 1304 C CA . GLN A 1 168 ? 4.214 5.774 -7.645 1.00 83.50 168 GLN A CA 1
ATOM 1305 C C . GLN A 1 168 ? 5.659 5.690 -8.147 1.00 83.50 168 GLN A C 1
ATOM 1307 O O . GLN A 1 168 ? 5.894 5.195 -9.243 1.00 83.50 168 GLN A O 1
ATOM 1312 N N . GLY A 1 169 ? 6.622 6.126 -7.326 1.00 84.00 169 GLY A N 1
ATOM 1313 C CA . GLY A 1 169 ? 8.038 6.066 -7.694 1.00 84.00 169 GLY A CA 1
ATOM 1314 C C . GLY A 1 169 ? 8.545 4.626 -7.756 1.00 84.00 169 GLY A C 1
ATOM 1315 O O . GLY A 1 169 ? 9.337 4.285 -8.629 1.00 84.00 169 GLY A O 1
ATOM 1316 N N . ILE A 1 170 ? 8.030 3.755 -6.881 1.00 90.56 170 ILE A N 1
ATOM 1317 C CA . ILE A 1 170 ? 8.339 2.321 -6.915 1.00 90.56 170 ILE A CA 1
ATOM 1318 C C . ILE A 1 170 ? 7.792 1.700 -8.204 1.00 90.56 170 ILE A C 1
ATOM 1320 O O . ILE A 1 170 ? 8.483 0.941 -8.864 1.00 90.56 170 ILE A O 1
ATOM 1324 N N . ALA A 1 171 ? 6.585 2.064 -8.624 1.00 88.94 171 ALA A N 1
ATOM 1325 C CA . ALA A 1 171 ? 5.968 1.528 -9.832 1.00 88.94 171 ALA A CA 1
ATOM 1326 C C . ALA A 1 171 ? 6.692 1.927 -11.124 1.00 88.94 171 ALA A C 1
ATOM 1328 O O . ALA A 1 171 ? 6.693 1.159 -12.086 1.00 88.94 171 ALA A O 1
ATOM 1329 N N . GLU A 1 172 ? 7.286 3.121 -11.155 1.00 87.69 172 GLU A N 1
ATOM 1330 C CA . GLU A 1 172 ? 8.172 3.552 -12.239 1.00 87.69 172 GLU A CA 1
ATOM 1331 C C . GLU A 1 172 ? 9.458 2.714 -12.252 1.00 87.69 172 GLU A C 1
ATOM 1333 O O . GLU A 1 172 ? 9.851 2.231 -13.311 1.00 87.69 172 GLU A O 1
ATOM 1338 N N . LEU A 1 173 ? 10.049 2.442 -11.080 1.00 90.88 173 LEU A N 1
ATOM 1339 C CA . 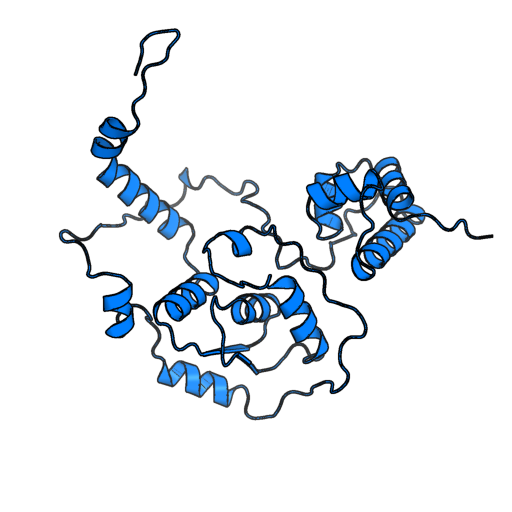LEU A 1 173 ? 11.198 1.537 -10.957 1.00 90.88 173 LEU A CA 1
ATOM 1340 C C . LEU A 1 173 ? 10.866 0.116 -11.424 1.00 90.88 173 LEU A C 1
ATOM 1342 O O . LEU A 1 173 ? 11.636 -0.466 -12.182 1.00 90.88 173 LEU A O 1
ATOM 1346 N N . LEU A 1 174 ? 9.716 -0.431 -11.022 1.00 92.44 174 LEU A N 1
ATOM 1347 C CA . LEU A 1 174 ? 9.286 -1.757 -11.465 1.00 92.44 174 LEU A CA 1
ATOM 1348 C C . LEU A 1 174 ? 9.110 -1.803 -12.986 1.00 92.44 174 LEU A C 1
ATOM 1350 O O . LEU A 1 174 ? 9.609 -2.721 -13.619 1.00 92.44 174 LEU A O 1
ATOM 1354 N N . ALA A 1 175 ? 8.462 -0.802 -13.590 1.00 90.19 175 ALA A N 1
ATOM 1355 C CA . ALA A 1 175 ? 8.293 -0.735 -15.045 1.00 90.19 175 ALA A CA 1
ATOM 1356 C C . ALA A 1 175 ? 9.617 -0.578 -15.810 1.00 90.19 175 ALA A C 1
ATOM 1358 O O . ALA A 1 175 ? 9.739 -1.069 -16.927 1.00 90.19 175 ALA A O 1
ATOM 1359 N N . HIS A 1 176 ? 10.605 0.093 -15.215 1.00 91.19 176 HIS A N 1
ATOM 1360 C CA . HIS A 1 176 ? 11.942 0.220 -15.791 1.00 91.19 176 HIS A CA 1
ATOM 1361 C C . HIS A 1 176 ? 12.706 -1.107 -15.764 1.00 91.19 176 HIS A C 1
ATOM 1363 O O . HIS A 1 176 ? 13.270 -1.520 -16.774 1.00 91.19 176 HIS A O 1
ATOM 1369 N N . TYR A 1 177 ? 12.716 -1.784 -14.613 1.00 93.56 177 TYR A N 1
ATOM 1370 C CA . TYR A 1 177 ? 13.469 -3.026 -14.433 1.00 93.56 177 TYR A CA 1
ATOM 1371 C C . TYR A 1 177 ? 12.753 -4.270 -14.970 1.00 93.56 177 TYR A C 1
ATOM 1373 O O . TYR A 1 177 ? 13.429 -5.256 -15.239 1.00 93.56 177 TYR A O 1
ATOM 1381 N N . LEU A 1 178 ? 11.430 -4.230 -15.157 1.00 92.38 178 LEU A N 1
ATOM 1382 C CA . LEU A 1 178 ? 10.604 -5.302 -15.731 1.00 92.38 178 LEU A CA 1
ATOM 1383 C C . LEU A 1 178 ? 9.814 -4.779 -16.950 1.00 92.38 178 LEU A C 1
ATOM 1385 O O . LEU A 1 178 ? 8.586 -4.685 -16.905 1.00 92.38 178 LEU A O 1
ATOM 1389 N N . PRO A 1 179 ? 10.489 -4.423 -18.059 1.00 85.56 179 PRO A N 1
ATOM 1390 C CA . PRO A 1 179 ? 9.856 -3.743 -19.194 1.00 85.56 179 PRO A CA 1
ATOM 1391 C C . PRO A 1 179 ? 8.821 -4.602 -19.936 1.00 85.56 179 PRO A C 1
ATOM 1393 O O . PRO A 1 179 ? 7.930 -4.059 -20.586 1.00 85.56 179 PRO A O 1
ATOM 1396 N N . ASP A 1 180 ? 8.909 -5.929 -19.814 1.00 86.12 180 ASP A N 1
ATOM 1397 C CA . ASP A 1 180 ? 7.972 -6.873 -20.434 1.00 86.12 180 ASP A CA 1
ATOM 1398 C C . ASP A 1 180 ? 6.604 -6.910 -19.718 1.00 86.12 180 ASP A C 1
ATOM 1400 O O . ASP A 1 180 ? 5.687 -7.590 -20.178 1.00 86.12 180 ASP A O 1
ATOM 1404 N N . GLY A 1 181 ? 6.445 -6.197 -18.593 1.00 82.06 181 GLY A N 1
ATOM 1405 C CA . GLY A 1 181 ? 5.180 -6.134 -17.853 1.00 82.06 181 GLY A CA 1
ATOM 1406 C C . GLY A 1 181 ? 4.815 -7.434 -17.128 1.00 82.06 181 GLY A C 1
ATOM 1407 O O . GLY A 1 181 ? 3.673 -7.600 -16.714 1.00 82.06 181 GLY A O 1
ATOM 1408 N N . ASN A 1 182 ? 5.771 -8.352 -16.970 1.00 82.81 182 ASN A N 1
ATOM 1409 C CA . ASN A 1 182 ? 5.618 -9.603 -16.237 1.00 82.81 182 ASN A CA 1
ATOM 1410 C C . ASN A 1 182 ? 6.864 -9.874 -15.379 1.00 82.81 182 ASN A C 1
ATOM 1412 O O . ASN A 1 182 ? 7.984 -9.548 -15.776 1.00 82.81 182 ASN A O 1
ATOM 1416 N N . GLY A 1 183 ? 6.664 -10.495 -14.221 1.00 89.00 183 GLY A N 1
ATOM 1417 C CA . GLY A 1 183 ? 7.729 -10.936 -13.331 1.00 89.00 183 GLY A CA 1
ATOM 1418 C C . GLY A 1 183 ? 7.296 -10.991 -11.871 1.00 89.00 183 GLY A C 1
ATOM 1419 O O . GLY A 1 183 ? 6.252 -10.459 -11.490 1.00 89.00 183 GLY A O 1
ATOM 1420 N N . LEU A 1 184 ? 8.147 -11.624 -11.065 1.00 94.31 184 LEU A N 1
ATOM 1421 C CA . LEU A 1 184 ? 8.010 -11.734 -9.620 1.00 94.31 184 LEU A CA 1
ATOM 1422 C C . LEU A 1 184 ? 8.950 -10.748 -8.921 1.00 94.31 184 LEU A C 1
ATOM 1424 O O . LEU A 1 184 ? 10.169 -10.807 -9.087 1.00 94.31 184 LEU A O 1
ATOM 1428 N N . VAL A 1 185 ? 8.383 -9.857 -8.113 1.00 95.62 185 VAL A N 1
ATOM 1429 C CA . VAL A 1 185 ? 9.117 -8.856 -7.332 1.00 95.62 185 VAL A CA 1
ATOM 1430 C C . VAL A 1 185 ? 9.299 -9.348 -5.901 1.00 95.62 185 VAL A C 1
ATOM 1432 O O . VAL A 1 185 ? 8.323 -9.622 -5.211 1.00 95.62 185 VAL A O 1
ATOM 1435 N N . LEU A 1 186 ? 10.537 -9.403 -5.415 1.00 95.69 186 LEU A N 1
ATOM 1436 C CA . LEU A 1 186 ? 10.821 -9.645 -4.000 1.00 95.69 186 LEU A CA 1
ATOM 1437 C C . LEU A 1 186 ? 11.205 -8.336 -3.312 1.00 95.69 186 LEU A C 1
ATOM 1439 O O . LEU A 1 186 ? 12.203 -7.713 -3.671 1.00 95.69 186 LEU A O 1
ATOM 1443 N N . ASP A 1 187 ? 10.459 -7.970 -2.275 1.00 96.62 187 ASP A N 1
ATOM 1444 C CA . ASP A 1 187 ? 10.864 -6.948 -1.315 1.00 96.62 187 ASP A CA 1
ATOM 1445 C C . ASP A 1 187 ? 11.174 -7.612 0.028 1.00 96.62 187 ASP A C 1
ATOM 1447 O O . ASP A 1 187 ? 10.272 -8.019 0.762 1.00 96.62 187 ASP A O 1
ATOM 1451 N N . ALA A 1 188 ? 12.465 -7.755 0.332 1.00 96.25 188 ALA A N 1
ATOM 1452 C CA . ALA A 1 188 ? 12.928 -8.410 1.552 1.00 96.25 188 ALA A CA 1
ATOM 1453 C C . ALA A 1 188 ? 12.745 -7.551 2.822 1.00 96.25 188 ALA A C 1
ATOM 1455 O O . ALA A 1 188 ? 12.891 -8.068 3.928 1.00 96.25 188 ALA A O 1
ATOM 1456 N N . PHE A 1 189 ? 12.461 -6.252 2.670 1.00 95.38 189 PHE A N 1
ATOM 1457 C CA . PHE A 1 189 ? 12.331 -5.282 3.762 1.00 95.38 189 PHE A CA 1
ATOM 1458 C C . PHE A 1 189 ? 11.119 -4.382 3.517 1.00 95.38 189 PHE A C 1
ATOM 1460 O O . PHE A 1 189 ? 11.218 -3.153 3.457 1.00 95.38 189 PHE A O 1
ATOM 1467 N N . ALA A 1 190 ? 9.962 -5.019 3.356 1.00 94.50 190 ALA A N 1
ATOM 1468 C CA . ALA A 1 190 ? 8.785 -4.389 2.783 1.00 94.50 190 ALA A CA 1
ATOM 1469 C C . ALA A 1 190 ? 8.212 -3.247 3.632 1.00 94.50 190 ALA A C 1
ATOM 1471 O O . ALA A 1 190 ? 7.519 -2.374 3.095 1.00 94.50 190 ALA A O 1
ATOM 1472 N N . GLY A 1 191 ? 8.453 -3.230 4.950 1.00 94.25 191 GLY A N 1
ATOM 1473 C CA . GLY A 1 191 ? 7.897 -2.232 5.856 1.00 94.25 191 GLY A CA 1
ATOM 1474 C C . GLY A 1 191 ? 6.380 -2.110 5.689 1.00 94.25 191 GLY A C 1
ATOM 1475 O O . GLY A 1 191 ? 5.633 -3.053 5.930 1.00 94.25 191 GLY A O 1
ATOM 1476 N N . SER A 1 192 ? 5.902 -0.948 5.236 1.00 92.69 192 SER A N 1
ATOM 1477 C CA . SER A 1 192 ? 4.472 -0.722 4.983 1.00 92.69 192 SER A CA 1
ATOM 1478 C C . SER A 1 192 ? 3.908 -1.415 3.735 1.00 92.69 192 SER A C 1
ATOM 1480 O O . SER A 1 192 ? 2.732 -1.228 3.451 1.00 92.69 192 SER A O 1
ATOM 1482 N N . GLY A 1 193 ? 4.717 -2.116 2.938 1.00 94.38 193 GLY A N 1
ATOM 1483 C CA . GLY A 1 193 ? 4.249 -2.865 1.767 1.00 94.38 193 GLY A CA 1
ATOM 1484 C C . GLY A 1 193 ? 3.998 -2.039 0.506 1.00 94.38 193 GLY A C 1
ATOM 1485 O O . GLY A 1 193 ? 3.255 -2.467 -0.373 1.00 94.38 193 GLY A O 1
ATOM 1486 N N . MET A 1 194 ? 4.602 -0.852 0.379 1.00 93.69 194 MET A N 1
ATOM 1487 C CA . MET A 1 194 ? 4.351 0.021 -0.782 1.00 93.69 194 MET A CA 1
ATOM 1488 C C . MET A 1 194 ? 4.844 -0.577 -2.106 1.00 93.69 194 MET A C 1
ATOM 1490 O O . MET A 1 194 ? 4.282 -0.263 -3.154 1.00 93.69 194 MET A O 1
ATOM 1494 N N . THR A 1 195 ? 5.815 -1.492 -2.059 1.00 95.50 195 THR A N 1
ATOM 1495 C CA . THR A 1 195 ? 6.211 -2.306 -3.215 1.00 95.50 195 THR A CA 1
ATOM 1496 C C . THR A 1 195 ? 5.081 -3.211 -3.693 1.00 95.50 195 THR A C 1
ATOM 1498 O O . THR A 1 195 ? 4.851 -3.283 -4.895 1.00 95.50 195 THR A O 1
ATOM 1501 N N . GLY A 1 196 ? 4.307 -3.813 -2.785 1.00 94.12 196 GLY A N 1
ATOM 1502 C CA . GLY A 1 196 ? 3.129 -4.608 -3.148 1.00 94.12 196 GLY A CA 1
ATOM 1503 C C . GLY A 1 196 ? 2.030 -3.769 -3.783 1.00 94.12 196 GLY A C 1
ATOM 1504 O O . GLY A 1 196 ? 1.486 -4.146 -4.814 1.00 94.12 196 GLY A O 1
ATOM 1505 N N . VAL A 1 197 ? 1.762 -2.582 -3.229 1.00 92.00 197 VAL A N 1
ATOM 1506 C CA . VAL A 1 197 ? 0.807 -1.629 -3.824 1.00 92.00 197 VAL A CA 1
ATOM 1507 C C . VAL A 1 197 ? 1.237 -1.246 -5.240 1.00 92.00 197 VAL A C 1
ATOM 1509 O O . VAL A 1 197 ? 0.417 -1.214 -6.156 1.00 92.00 197 VAL A O 1
ATOM 1512 N N . ALA A 1 198 ? 2.527 -0.961 -5.432 1.00 91.81 198 ALA A N 1
ATOM 1513 C CA . ALA A 1 198 ? 3.083 -0.633 -6.737 1.00 91.81 198 ALA A CA 1
ATOM 1514 C C . ALA A 1 198 ? 2.992 -1.806 -7.725 1.00 9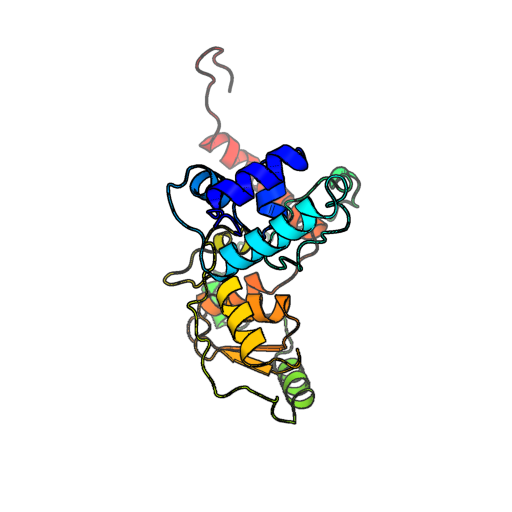1.81 198 ALA A C 1
ATOM 1516 O O . ALA A 1 198 ? 2.597 -1.602 -8.874 1.00 91.81 198 ALA A O 1
ATOM 1517 N N . ALA A 1 199 ? 3.323 -3.014 -7.267 1.00 92.88 199 ALA A N 1
ATOM 1518 C CA . ALA A 1 199 ? 3.263 -4.245 -8.042 1.00 92.88 199 ALA A CA 1
ATOM 1519 C C . ALA A 1 199 ? 1.831 -4.556 -8.489 1.00 92.88 199 ALA A C 1
ATOM 1521 O O . ALA A 1 199 ? 1.589 -4.673 -9.686 1.00 92.88 199 ALA A O 1
ATOM 1522 N N . GLN A 1 200 ? 0.866 -4.556 -7.566 1.00 88.62 200 GLN A N 1
ATOM 1523 C CA . GLN A 1 200 ? -0.545 -4.829 -7.852 1.00 88.62 200 GLN A CA 1
ATOM 1524 C C . GLN A 1 200 ? -1.130 -3.842 -8.866 1.00 88.62 200 GLN A C 1
ATOM 1526 O O . GLN A 1 200 ? -1.853 -4.232 -9.778 1.00 88.62 200 GLN A O 1
ATOM 1531 N N . VAL A 1 201 ? -0.772 -2.563 -8.749 1.00 85.94 201 VAL A N 1
ATOM 1532 C CA . VAL A 1 201 ? -1.161 -1.528 -9.712 1.00 85.94 201 VAL A CA 1
ATOM 1533 C C . VAL A 1 201 ? -0.592 -1.793 -11.110 1.00 85.94 201 VAL A C 1
ATOM 1535 O O . VAL A 1 201 ? -1.254 -1.517 -12.110 1.00 85.94 201 VAL A O 1
ATOM 1538 N N . LYS A 1 202 ? 0.641 -2.289 -11.195 1.00 84.19 202 LYS A N 1
ATOM 1539 C CA . LYS A 1 202 ? 1.307 -2.586 -12.467 1.00 84.19 202 LYS A CA 1
ATOM 1540 C C . LYS A 1 202 ? 1.015 -3.990 -13.002 1.00 84.19 202 LYS A C 1
ATOM 1542 O O . LYS A 1 202 ? 1.395 -4.266 -14.132 1.00 84.19 202 LYS A O 1
ATOM 1547 N N . GLY A 1 203 ? 0.326 -4.830 -12.231 1.00 87.00 203 GLY A N 1
ATOM 1548 C CA . GLY A 1 203 ? 0.043 -6.219 -12.586 1.00 87.00 203 GLY A CA 1
ATOM 1549 C C . GLY A 1 203 ? 1.227 -7.168 -12.386 1.00 87.00 203 GLY A C 1
ATOM 1550 O O . GLY A 1 203 ? 1.264 -8.212 -13.025 1.00 87.00 203 GLY A O 1
ATOM 1551 N N . TYR A 1 204 ? 2.189 -6.815 -11.529 1.00 91.31 204 TYR A N 1
ATOM 1552 C CA . TYR A 1 204 ? 3.281 -7.710 -11.148 1.00 91.31 204 TYR A CA 1
ATOM 1553 C C . TYR A 1 204 ? 2.901 -8.564 -9.945 1.00 91.31 204 TYR A C 1
ATOM 1555 O O . TYR A 1 204 ? 2.250 -8.090 -9.008 1.00 91.31 204 TYR A O 1
ATOM 1563 N N . ASP A 1 205 ? 3.417 -9.787 -9.933 1.00 92.06 205 ASP A N 1
ATOM 1564 C CA . ASP A 1 205 ? 3.410 -10.624 -8.747 1.00 92.06 205 ASP A CA 1
ATOM 1565 C C . ASP A 1 205 ? 4.478 -10.149 -7.762 1.00 92.06 205 ASP A C 1
ATOM 1567 O O . ASP A 1 205 ? 5.544 -9.663 -8.152 1.00 92.06 205 ASP A O 1
ATOM 1571 N N . SER A 1 206 ? 4.205 -10.267 -6.461 1.00 93.81 206 SER A N 1
ATOM 1572 C CA . SER A 1 206 ? 5.160 -9.833 -5.443 1.00 93.81 206 SER A CA 1
ATOM 1573 C C . SER A 1 206 ? 5.176 -10.710 -4.198 1.00 93.81 206 SER A C 1
ATOM 1575 O O . SER A 1 206 ? 4.150 -11.226 -3.759 1.00 93.81 206 SER A O 1
ATOM 1577 N N . ILE A 1 207 ? 6.365 -10.842 -3.613 1.00 94.12 207 ILE A N 1
ATOM 1578 C CA . ILE A 1 207 ? 6.607 -11.418 -2.293 1.00 94.12 207 ILE A CA 1
ATOM 1579 C C . ILE A 1 207 ? 7.131 -10.296 -1.409 1.00 94.12 207 ILE A C 1
ATOM 1581 O O . ILE A 1 207 ? 8.156 -9.679 -1.703 1.00 94.12 207 ILE A O 1
ATOM 1585 N N . LEU A 1 208 ? 6.425 -10.043 -0.312 1.00 94.25 208 LEU A N 1
ATOM 1586 C CA . LEU A 1 208 ? 6.795 -9.035 0.672 1.00 94.25 208 LEU A CA 1
ATOM 1587 C C . LEU A 1 208 ? 7.234 -9.736 1.951 1.00 94.25 208 LEU A C 1
ATOM 1589 O O . LEU A 1 208 ? 6.463 -10.490 2.547 1.00 94.25 208 LEU A O 1
ATOM 1593 N N . ASN A 1 209 ? 8.464 -9.479 2.380 1.00 93.69 209 ASN A N 1
ATOM 1594 C CA . ASN A 1 209 ? 8.998 -9.978 3.635 1.00 93.69 209 ASN A CA 1
ATOM 1595 C C . ASN A 1 209 ? 9.241 -8.825 4.605 1.00 93.69 209 ASN A C 1
ATOM 1597 O O . ASN A 1 209 ? 9.717 -7.757 4.226 1.00 93.69 209 ASN A O 1
ATOM 1601 N N . GLU A 1 210 ? 8.884 -9.048 5.864 1.00 92.88 210 GLU A N 1
ATOM 1602 C CA . GLU A 1 210 ? 9.087 -8.087 6.934 1.00 92.88 210 GLU A CA 1
ATOM 1603 C C . GLU A 1 210 ? 9.133 -8.824 8.278 1.00 92.88 210 GLU A C 1
ATOM 1605 O O . GLU A 1 210 ? 8.431 -9.815 8.493 1.00 92.88 210 GLU A O 1
ATOM 1610 N N . LEU A 1 211 ? 9.983 -8.345 9.185 1.00 92.06 211 LEU A N 1
ATOM 1611 C CA . LEU A 1 211 ? 10.167 -8.923 10.511 1.00 92.06 211 LEU A CA 1
ATOM 1612 C C . LEU A 1 211 ? 9.069 -8.470 11.479 1.00 92.06 211 LEU A C 1
ATOM 1614 O O . LEU A 1 211 ? 8.655 -9.232 12.351 1.00 92.06 211 LEU A O 1
ATOM 1618 N N . SER A 1 212 ? 8.614 -7.220 11.361 1.00 89.56 212 SER A N 1
ATOM 1619 C CA . SER A 1 212 ? 7.615 -6.633 12.255 1.00 89.56 212 SER A CA 1
ATOM 1620 C C . SER A 1 212 ? 6.199 -7.145 11.949 1.00 89.56 212 SER A C 1
ATOM 1622 O O . SER A 1 212 ? 5.637 -6.796 10.909 1.00 89.56 212 SER A O 1
ATOM 1624 N N . PRO A 1 213 ? 5.524 -7.856 12.879 1.00 87.56 213 PRO A N 1
ATOM 1625 C CA . PRO A 1 213 ? 4.158 -8.340 12.650 1.00 87.56 213 PRO A CA 1
ATOM 1626 C C . PRO A 1 213 ? 3.135 -7.222 12.396 1.00 87.56 213 PRO A C 1
ATOM 1628 O O . PRO A 1 213 ? 2.132 -7.439 11.717 1.00 87.56 213 PRO A O 1
ATOM 1631 N N . ALA A 1 214 ? 3.375 -6.021 12.934 1.00 87.81 214 ALA A N 1
ATOM 1632 C CA . ALA A 1 214 ? 2.533 -4.856 12.666 1.00 87.81 214 ALA A CA 1
ATOM 1633 C C . ALA A 1 214 ? 2.736 -4.304 11.255 1.00 87.81 214 ALA A C 1
ATOM 1635 O O . ALA A 1 214 ? 1.771 -3.887 10.620 1.00 87.81 214 ALA A O 1
ATOM 1636 N N . ALA A 1 215 ? 3.972 -4.310 10.763 1.00 90.75 215 ALA A N 1
ATOM 1637 C CA . ALA A 1 215 ? 4.271 -3.893 9.403 1.00 90.75 215 ALA A CA 1
ATOM 1638 C C . ALA A 1 215 ? 3.709 -4.908 8.392 1.00 90.75 215 ALA A C 1
ATOM 1640 O O . ALA A 1 215 ? 3.033 -4.497 7.452 1.00 90.75 215 ALA A O 1
ATOM 1641 N N . CYS A 1 216 ? 3.817 -6.215 8.669 1.00 89.50 216 CYS A N 1
ATOM 1642 C CA . CYS A 1 216 ? 3.132 -7.260 7.898 1.00 89.50 216 CYS A CA 1
ATOM 1643 C C . CYS A 1 216 ? 1.616 -7.039 7.849 1.00 89.50 216 CYS A C 1
ATOM 1645 O O . CYS A 1 216 ? 1.020 -7.128 6.782 1.00 89.50 216 CYS A O 1
ATOM 1647 N N . PHE A 1 217 ? 0.992 -6.703 8.985 1.00 89.62 217 PHE A N 1
ATOM 1648 C CA . PHE A 1 217 ? -0.434 -6.377 9.023 1.00 89.62 217 PHE A CA 1
ATOM 1649 C C . PHE A 1 217 ? -0.771 -5.168 8.145 1.00 89.62 217 PHE A C 1
ATOM 1651 O O . PHE A 1 217 ? -1.696 -5.236 7.347 1.00 89.62 217 PHE A O 1
ATOM 1658 N N . ILE A 1 218 ? -0.025 -4.068 8.267 1.00 90.94 218 ILE A N 1
ATOM 1659 C CA . ILE A 1 218 ? -0.249 -2.858 7.461 1.00 90.94 218 ILE A CA 1
ATOM 1660 C C . ILE A 1 218 ? -0.096 -3.160 5.965 1.00 90.94 218 ILE A C 1
ATOM 1662 O O . ILE A 1 218 ? -0.956 -2.772 5.179 1.00 90.94 218 ILE A O 1
ATOM 1666 N N . SER A 1 219 ? 0.975 -3.862 5.592 1.00 91.75 219 SER A N 1
ATOM 1667 C CA . SER A 1 219 ? 1.261 -4.294 4.223 1.00 91.75 219 SER A CA 1
ATOM 1668 C C . SER A 1 219 ? 0.106 -5.113 3.642 1.00 91.75 219 SER A C 1
ATOM 1670 O O . SER A 1 219 ? -0.449 -4.761 2.605 1.00 91.75 219 SER A O 1
ATOM 1672 N N . ASP A 1 220 ? -0.339 -6.136 4.372 1.00 89.38 220 ASP A N 1
ATOM 1673 C CA . ASP A 1 220 ? -1.472 -6.981 3.998 1.00 89.38 220 ASP A CA 1
ATOM 1674 C C . ASP A 1 220 ? -2.774 -6.178 3.840 1.00 89.38 220 ASP A C 1
ATOM 1676 O O . ASP A 1 220 ? -3.506 -6.370 2.869 1.00 89.38 220 ASP A O 1
ATOM 1680 N N . ARG A 1 221 ? -3.053 -5.219 4.735 1.00 89.25 221 ARG A N 1
ATOM 1681 C CA . ARG A 1 221 ? -4.235 -4.348 4.624 1.00 89.25 221 ARG A CA 1
ATOM 1682 C C . ARG A 1 221 ? -4.206 -3.438 3.397 1.00 89.25 221 ARG A C 1
ATOM 1684 O O . ARG A 1 221 ? -5.274 -3.103 2.897 1.00 89.25 221 ARG A O 1
ATOM 1691 N N . PHE A 1 222 ? -3.029 -3.052 2.905 1.00 89.00 222 PHE A N 1
ATOM 1692 C CA . PHE A 1 222 ? -2.914 -2.225 1.703 1.00 89.00 222 PHE A CA 1
ATOM 1693 C C . PHE A 1 222 ? -3.228 -2.969 0.404 1.00 89.00 222 PHE A C 1
ATOM 1695 O O . PHE A 1 222 ? -3.703 -2.339 -0.539 1.00 89.00 222 PHE A O 1
ATOM 1702 N N . ILE A 1 223 ? -2.952 -4.273 0.353 1.00 86.75 223 ILE A N 1
ATOM 1703 C CA . ILE A 1 223 ? -3.138 -5.109 -0.846 1.00 86.75 223 ILE A CA 1
ATOM 1704 C C . ILE A 1 223 ? -4.394 -5.991 -0.774 1.00 86.75 223 ILE A C 1
ATOM 1706 O O . ILE A 1 223 ? -4.818 -6.575 -1.771 1.00 86.75 223 ILE A O 1
ATOM 1710 N N . SER A 1 224 ? -5.024 -6.065 0.400 1.00 84.94 224 SER A N 1
ATOM 1711 C CA . SER A 1 224 ? -6.307 -6.737 0.594 1.00 84.94 224 SER A CA 1
ATOM 1712 C C . SER A 1 224 ? -7.452 -5.949 -0.038 1.00 84.94 224 SER A C 1
ATOM 1714 O O . SER A 1 224 ? -7.548 -4.730 0.104 1.00 84.94 224 SER A O 1
ATOM 1716 N N . SER A 1 225 ? -8.385 -6.663 -0.661 1.00 81.25 225 SER A N 1
ATOM 1717 C CA . SER A 1 225 ? -9.664 -6.105 -1.095 1.00 81.25 225 SER A CA 1
ATOM 1718 C C . SER A 1 225 ? -10.777 -6.485 -0.118 1.00 81.25 225 SER A C 1
ATOM 1720 O O . SER A 1 225 ? -10.748 -7.536 0.523 1.00 81.25 225 SER A O 1
ATOM 1722 N N . ILE A 1 226 ? -11.759 -5.599 0.020 1.00 81.50 226 ILE A N 1
ATOM 1723 C CA . ILE A 1 226 ? -12.999 -5.857 0.746 1.00 81.50 226 ILE A CA 1
ATOM 1724 C C . ILE A 1 226 ? -14.157 -5.332 -0.091 1.00 81.50 226 ILE A C 1
ATOM 1726 O O . ILE A 1 226 ? -14.064 -4.253 -0.678 1.00 81.50 226 ILE A O 1
ATOM 1730 N N . GLU A 1 227 ? -15.252 -6.086 -0.127 1.00 79.88 227 GLU A N 1
ATOM 1731 C CA . GLU A 1 227 ? -16.479 -5.632 -0.770 1.00 79.88 227 GLU A CA 1
ATOM 1732 C C . GLU A 1 227 ? -16.961 -4.326 -0.116 1.00 79.88 227 GLU A C 1
ATOM 1734 O O . GLU A 1 227 ? -17.138 -4.289 1.109 1.00 79.88 227 GLU A O 1
ATOM 1739 N N . PRO A 1 228 ? -17.216 -3.251 -0.886 1.00 80.62 228 PRO A N 1
ATOM 1740 C CA . PRO A 1 228 ? -17.623 -1.961 -0.327 1.00 80.62 228 PRO A CA 1
ATOM 1741 C C . PRO A 1 228 ? -18.859 -2.045 0.576 1.00 80.62 228 PRO A C 1
ATOM 1743 O O . PRO A 1 228 ? -18.931 -1.356 1.592 1.00 80.62 228 PRO A O 1
ATOM 1746 N N . VAL A 1 229 ? -19.807 -2.926 0.239 1.00 79.81 229 VAL A N 1
ATOM 1747 C CA . VAL A 1 229 ? -21.025 -3.158 1.030 1.00 79.81 229 VAL A CA 1
ATOM 1748 C C . VAL A 1 229 ? -20.692 -3.753 2.402 1.00 79.81 229 VAL A C 1
ATOM 1750 O O . VAL A 1 229 ? -21.226 -3.297 3.410 1.00 79.81 229 VAL A O 1
ATOM 1753 N N . LEU A 1 230 ? -19.765 -4.718 2.469 1.00 84.25 230 LEU A N 1
ATOM 1754 C CA . LEU A 1 230 ? -19.307 -5.299 3.738 1.00 84.25 230 LEU A CA 1
ATOM 1755 C C . LEU A 1 230 ? -18.556 -4.277 4.588 1.00 84.25 230 LEU A C 1
ATOM 1757 O O . LEU A 1 230 ? -18.755 -4.215 5.802 1.00 84.25 230 LEU A O 1
ATOM 1761 N N . PHE A 1 231 ? -17.707 -3.467 3.954 1.00 84.75 231 PHE A N 1
ATOM 1762 C CA . PHE A 1 231 ? -16.993 -2.399 4.643 1.00 84.75 231 PHE A CA 1
ATOM 1763 C C . PHE A 1 231 ? -17.972 -1.402 5.274 1.00 84.75 231 PHE A C 1
ATOM 1765 O O . PHE A 1 231 ? -17.865 -1.113 6.466 1.00 84.75 231 PHE A O 1
ATOM 1772 N N . GLN A 1 232 ? -18.964 -0.939 4.509 1.00 83.25 232 GLN A N 1
ATOM 1773 C CA . GLN A 1 232 ? -19.985 -0.014 4.998 1.00 83.25 232 GLN A CA 1
ATOM 1774 C C . GLN A 1 232 ? -20.803 -0.621 6.146 1.00 83.25 232 GLN A C 1
ATOM 1776 O O . GLN A 1 232 ? -20.935 0.011 7.192 1.00 83.25 232 GLN A O 1
ATOM 1781 N N . ALA A 1 233 ? -21.263 -1.865 6.003 1.00 86.25 233 ALA A N 1
ATOM 1782 C CA . ALA A 1 233 ? -22.002 -2.563 7.053 1.00 86.25 233 ALA A CA 1
ATOM 1783 C C . ALA A 1 233 ? -21.201 -2.681 8.363 1.00 86.25 233 ALA A C 1
ATOM 1785 O O . ALA A 1 233 ? -21.743 -2.490 9.453 1.00 86.25 233 ALA A O 1
ATOM 1786 N N . GLY A 1 234 ? -19.892 -2.943 8.274 1.00 90.00 234 GLY A N 1
ATOM 1787 C CA . GLY A 1 234 ? -19.004 -2.965 9.436 1.00 90.00 234 GLY A CA 1
ATOM 1788 C C . GLY A 1 234 ? -18.868 -1.598 10.114 1.00 90.00 234 GLY A C 1
ATOM 1789 O O . GLY A 1 234 ? -18.897 -1.513 11.344 1.00 90.00 234 GLY A O 1
ATOM 1790 N N . ILE A 1 235 ? -18.765 -0.518 9.331 1.00 89.69 235 ILE A N 1
ATOM 1791 C CA . ILE A 1 235 ? -18.758 0.854 9.858 1.00 89.69 235 ILE A CA 1
ATOM 1792 C C . ILE A 1 235 ? -20.073 1.155 10.578 1.00 89.69 235 ILE A C 1
ATOM 1794 O O . ILE A 1 235 ? -20.048 1.648 11.707 1.00 89.69 235 ILE A O 1
ATOM 1798 N N . ASP A 1 236 ? -21.209 0.814 9.977 1.00 88.50 236 ASP A N 1
ATOM 1799 C CA . ASP A 1 236 ? -22.529 1.064 10.556 1.00 88.50 236 ASP A CA 1
ATOM 1800 C C . ASP A 1 236 ? -22.715 0.306 11.877 1.00 88.50 236 ASP A C 1
ATOM 1802 O O . ASP A 1 236 ? -23.150 0.897 12.871 1.00 88.50 236 ASP A O 1
ATOM 1806 N N . ALA A 1 237 ? -22.283 -0.958 11.939 1.00 91.75 237 ALA A N 1
ATOM 1807 C CA . ALA A 1 237 ? -22.291 -1.752 13.165 1.00 91.75 237 ALA A CA 1
ATOM 1808 C C . ALA A 1 237 ? -21.478 -1.085 14.292 1.00 91.75 237 ALA A C 1
ATOM 1810 O O . ALA A 1 237 ? -21.954 -0.966 15.425 1.00 91.75 237 ALA A O 1
ATOM 1811 N N . ILE A 1 238 ? -20.277 -0.574 13.987 1.00 91.69 238 ILE A N 1
ATOM 1812 C CA . ILE A 1 238 ? -19.433 0.144 14.956 1.00 91.69 238 ILE A CA 1
ATOM 1813 C C . ILE A 1 238 ? -20.094 1.455 15.395 1.00 91.69 238 ILE A C 1
ATOM 1815 O O . ILE A 1 238 ? -20.135 1.763 16.591 1.00 91.69 238 ILE A O 1
ATOM 1819 N N . LEU A 1 239 ? -20.614 2.247 14.455 1.00 91.25 239 LEU A N 1
ATOM 1820 C CA . LEU A 1 239 ? -21.245 3.536 14.750 1.00 91.25 239 LEU A CA 1
ATOM 1821 C C . LEU A 1 239 ? -22.495 3.376 15.615 1.00 91.25 239 LEU A C 1
ATOM 1823 O O . LEU A 1 239 ? -22.723 4.211 16.496 1.00 91.25 239 LEU A O 1
ATOM 1827 N N . GLN A 1 240 ? -23.263 2.311 15.389 1.00 91.44 240 GLN A N 1
ATOM 1828 C CA . GLN A 1 240 ? -24.437 1.968 16.177 1.00 91.44 240 GLN A CA 1
ATOM 1829 C C . GLN A 1 240 ? -24.046 1.483 17.578 1.00 91.44 240 GLN A C 1
ATOM 1831 O O . GLN A 1 240 ? -24.564 2.005 18.566 1.00 91.44 240 GLN A O 1
ATOM 1836 N N . ALA A 1 241 ? -23.083 0.563 17.694 1.00 91.69 241 ALA A N 1
ATOM 1837 C CA . ALA A 1 241 ? -22.606 0.061 18.986 1.00 91.69 241 ALA A CA 1
ATOM 1838 C C . ALA A 1 241 ? -21.979 1.164 19.857 1.00 91.69 241 ALA A C 1
ATOM 1840 O O . ALA A 1 241 ? -22.102 1.160 21.081 1.00 91.69 241 ALA A O 1
ATOM 1841 N N . THR A 1 242 ? -21.345 2.155 19.227 1.00 93.00 242 THR A N 1
ATOM 1842 C CA . THR A 1 242 ? -20.709 3.290 19.913 1.00 93.00 242 THR A CA 1
ATOM 1843 C C . THR A 1 242 ? -21.608 4.524 20.026 1.00 93.00 242 THR A C 1
ATOM 1845 O O . THR A 1 242 ? -21.162 5.563 20.514 1.00 93.00 242 THR A O 1
ATOM 1848 N N . ARG A 1 243 ? -22.884 4.449 19.627 1.00 94.00 243 ARG A N 1
ATOM 1849 C CA . ARG A 1 243 ? -23.790 5.608 19.574 1.00 94.00 243 ARG A CA 1
ATOM 1850 C C . ARG A 1 243 ? -23.885 6.358 20.904 1.00 94.00 243 ARG A C 1
ATOM 1852 O O . ARG A 1 243 ? -23.680 7.568 20.933 1.00 94.00 243 ARG A O 1
ATOM 1859 N N . ASN A 1 244 ? -24.137 5.642 21.999 1.00 94.88 244 ASN A N 1
ATOM 1860 C CA . ASN A 1 244 ? -24.342 6.253 23.318 1.00 94.88 244 ASN A CA 1
ATOM 1861 C C . ASN A 1 244 ? -23.073 6.943 23.840 1.00 94.88 244 ASN A C 1
ATOM 1863 O O . ASN A 1 244 ? -23.137 8.059 24.355 1.00 94.88 244 ASN A O 1
ATOM 1867 N N . ILE A 1 245 ? -21.906 6.304 23.686 1.00 95.00 245 ILE A N 1
ATOM 1868 C CA . ILE A 1 245 ? -20.635 6.898 24.117 1.00 95.00 245 ILE A CA 1
ATOM 1869 C C . ILE A 1 245 ? -20.253 8.086 23.234 1.00 95.00 245 ILE A C 1
ATOM 1871 O O . ILE A 1 245 ? -19.800 9.103 23.751 1.00 95.00 245 ILE A O 1
ATOM 1875 N N . ARG A 1 246 ? -20.505 8.007 21.922 1.00 93.94 246 ARG A N 1
ATOM 1876 C CA . ARG A 1 246 ? -20.273 9.121 21.000 1.00 93.94 246 ARG A CA 1
ATOM 1877 C C . ARG A 1 246 ? -21.139 10.323 21.348 1.00 93.94 246 ARG A C 1
ATOM 1879 O O . ARG A 1 246 ? -20.614 11.425 21.409 1.00 93.94 246 ARG A O 1
ATOM 1886 N N . GLN A 1 247 ? -22.424 10.111 21.624 1.00 92.12 247 GLN A N 1
ATOM 1887 C CA . GLN A 1 247 ? -23.315 11.179 22.072 1.00 92.12 247 GLN A CA 1
ATOM 1888 C C . GLN A 1 247 ? -22.787 11.806 23.369 1.00 92.12 247 GLN A C 1
ATOM 1890 O O . GLN A 1 247 ? -22.593 13.009 23.448 1.00 92.12 247 GLN A O 1
ATOM 1895 N N . LYS A 1 248 ? -22.414 10.993 24.360 1.00 93.56 248 LYS A N 1
ATOM 1896 C CA . LYS A 1 248 ? -21.862 11.511 25.618 1.00 93.56 248 LYS A CA 1
ATOM 1897 C C . LYS A 1 248 ? -20.570 12.326 25.445 1.00 93.56 248 LYS A C 1
ATOM 1899 O O . LYS A 1 248 ? -20.383 13.302 26.163 1.00 93.56 248 LYS A O 1
ATOM 1904 N N . LEU A 1 249 ? -19.658 11.897 24.571 1.00 95.00 249 LEU A N 1
ATOM 1905 C CA . LEU A 1 249 ? -18.325 12.502 24.433 1.00 95.00 249 LEU A CA 1
ATOM 1906 C C . LEU A 1 249 ? -18.265 13.656 23.428 1.00 95.00 249 LEU A C 1
ATOM 1908 O O . LEU A 1 249 ? -17.413 14.529 23.574 1.00 95.00 249 LEU A O 1
ATOM 1912 N N . TYR A 1 250 ? -19.119 13.640 22.404 1.00 90.94 250 TYR A N 1
ATOM 1913 C CA . TYR A 1 250 ? -19.051 14.570 21.274 1.00 90.94 250 TYR A CA 1
ATOM 1914 C C . TYR A 1 250 ? -20.301 15.434 21.102 1.00 90.94 250 TYR A C 1
ATOM 1916 O O . TYR A 1 250 ? -20.307 16.277 20.208 1.00 90.94 250 TYR A O 1
ATOM 1924 N N . THR A 1 251 ? -21.349 15.266 21.918 1.00 89.56 251 THR A N 1
ATOM 1925 C CA . THR A 1 251 ? -22.437 16.250 21.947 1.00 89.56 251 THR A CA 1
ATOM 1926 C C . THR A 1 251 ? -21.885 17.580 22.442 1.00 89.56 251 THR A C 1
ATOM 1928 O O . THR A 1 251 ? -21.239 17.666 23.487 1.00 89.56 251 THR A O 1
ATOM 1931 N N . THR A 1 252 ? -22.142 18.629 21.671 1.00 88.19 252 THR A N 1
ATOM 1932 C CA . THR A 1 252 ? -21.731 19.992 21.987 1.00 88.19 252 THR A CA 1
ATOM 1933 C C . THR A 1 252 ? -22.928 20.900 21.846 1.00 88.19 252 THR A C 1
ATOM 1935 O O . THR A 1 252 ? -23.602 20.855 20.825 1.00 88.19 252 THR A O 1
ATOM 1938 N N . GLN A 1 253 ? -23.138 21.782 22.815 1.00 87.81 253 GLN A N 1
ATOM 1939 C CA . GLN A 1 253 ? -24.219 22.752 22.724 1.00 87.81 253 GLN A CA 1
ATOM 1940 C C . GLN A 1 253 ? -23.888 23.846 21.718 1.00 87.81 253 GLN A C 1
ATOM 1942 O O . GLN A 1 253 ? -22.827 24.480 21.770 1.00 87.81 253 GLN A O 1
ATOM 1947 N N . CYS A 1 254 ? -24.827 24.091 20.811 1.00 82.12 254 CYS A N 1
ATOM 1948 C CA . CYS A 1 254 ? -24.783 25.223 19.911 1.00 82.12 254 CYS A CA 1
ATOM 1949 C C . CYS A 1 254 ? -24.737 26.520 20.724 1.00 82.12 254 CYS A C 1
ATOM 1951 O O . CYS A 1 254 ? -25.640 26.818 21.504 1.00 82.12 254 CYS A O 1
ATOM 1953 N N . ARG A 1 255 ? -23.694 27.324 20.504 1.00 85.06 255 ARG A N 1
ATOM 1954 C CA . ARG A 1 255 ? -23.479 28.586 21.229 1.00 85.06 255 ARG A CA 1
ATOM 1955 C C . ARG A 1 255 ? -24.533 29.655 20.925 1.00 85.06 255 ARG A C 1
ATOM 1957 O O . ARG A 1 255 ? -24.662 30.595 21.698 1.00 85.06 255 ARG A O 1
ATOM 1964 N N . GLU A 1 256 ? -25.262 29.521 19.817 1.00 86.50 256 GLU A N 1
ATOM 1965 C CA . GLU A 1 256 ? -26.267 30.497 19.377 1.00 86.50 256 GLU A CA 1
ATOM 1966 C C . GLU A 1 256 ? -27.678 30.160 19.865 1.00 86.50 256 GLU A C 1
ATOM 1968 O O . GLU A 1 256 ? -28.420 31.051 20.267 1.00 86.50 256 GLU A O 1
ATOM 1973 N N . CYS A 1 257 ? -28.064 28.880 19.832 1.00 90.19 257 CYS A N 1
ATOM 1974 C CA . CYS A 1 257 ? -29.435 28.464 20.140 1.00 90.19 257 CYS A CA 1
ATOM 1975 C C . CYS A 1 257 ? -29.561 27.512 21.336 1.00 90.19 257 CYS A C 1
ATOM 1977 O O . CYS A 1 257 ? -30.677 27.125 21.677 1.00 90.19 257 CYS A O 1
ATOM 1979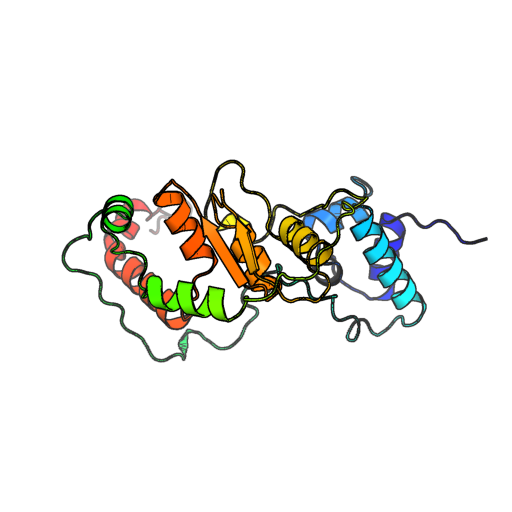 N N . GLY A 1 258 ? -28.447 27.126 21.969 1.00 80.19 258 GLY A N 1
ATOM 1980 C CA . GLY A 1 258 ? -28.418 26.299 23.180 1.00 80.19 258 GLY A CA 1
ATOM 1981 C C . GLY A 1 258 ? -28.865 24.847 22.990 1.00 80.19 258 GLY A C 1
ATOM 1982 O O . GLY A 1 258 ? -29.013 24.132 23.975 1.00 80.19 258 GLY A O 1
ATOM 1983 N N . LYS A 1 259 ? -29.106 24.412 21.748 1.00 83.00 259 LYS A N 1
ATOM 1984 C CA . LYS A 1 259 ? -29.469 23.026 21.433 1.00 83.00 259 LYS A CA 1
ATOM 1985 C C . LYS A 1 259 ? -28.230 22.139 21.375 1.00 83.00 259 LYS A C 1
ATOM 1987 O O . LYS A 1 259 ? -27.187 22.592 20.902 1.00 83.00 259 LYS A O 1
ATOM 1992 N N . ASP A 1 260 ? -28.392 20.906 21.841 1.00 76.19 260 ASP A N 1
ATOM 1993 C CA . ASP A 1 260 ? -27.429 19.806 21.703 1.00 76.19 260 ASP A CA 1
ATOM 1994 C C . ASP A 1 260 ? -27.255 19.351 20.242 1.00 76.19 260 ASP A C 1
ATOM 1996 O O . ASP A 1 260 ? -28.223 19.488 19.451 1.00 76.19 260 ASP A O 1
#

Radius of gyration: 23.53 Å; chains: 1; bounding box: 51×54×60 Å

Sequence (260 aa):
MSEIFTPSAMLTQIRARTGLAQAALAWALGASFVSISRWERGVIDPSPIQQEKIRLMYEYVLESPKGLAQFKSLDSPFQSSGLSRQPSLFDAPSVEVALTETPLSSIFQRCMNHRVFHLNTDETLHHLLEAHTLAAKTVEVAPESGMSAGKNTYTYDAHTYHTKVPPQGIAELLAHYLPDGNGLVLDAFAGSGMTGVAAQVKGYDSILNELSPAACFISDRFISSIEPVLFQAGIDAILQATRNIRQKLYTTQCRECGKD